Protein AF-A0A0F9G3F9-F1 (afdb_monomer_lite)

Structure (mmCIF, N/CA/C/O backbone):
data_AF-A0A0F9G3F9-F1
#
_entry.id   AF-A0A0F9G3F9-F1
#
loop_
_atom_site.group_PDB
_atom_site.id
_atom_site.type_symbol
_atom_site.label_atom_id
_atom_site.label_alt_id
_atom_site.label_comp_id
_atom_site.label_asym_id
_atom_site.label_entity_id
_atom_site.label_seq_id
_atom_site.pdbx_PDB_ins_code
_atom_site.Cartn_x
_atom_site.Cartn_y
_atom_site.Cartn_z
_atom_site.occupancy
_atom_site.B_iso_or_equiv
_atom_site.auth_seq_id
_atom_site.auth_comp_id
_atom_site.auth_asym_id
_atom_site.auth_atom_id
_atom_site.pdbx_PDB_model_num
ATOM 1 N N . GLN A 1 1 ? 39.927 -6.490 -9.156 1.00 39.75 1 GLN A N 1
ATOM 2 C CA . GLN A 1 1 ? 40.161 -5.072 -9.522 1.00 39.75 1 GLN A CA 1
ATOM 3 C C . GLN A 1 1 ? 38.955 -4.425 -10.210 1.00 39.75 1 GLN A C 1
ATOM 5 O O . GLN A 1 1 ? 38.707 -3.260 -9.943 1.00 39.75 1 GLN A O 1
ATOM 10 N N . LEU A 1 2 ? 38.142 -5.161 -10.983 1.00 41.09 2 LEU A N 1
ATOM 11 C CA . LEU A 1 2 ? 36.879 -4.652 -11.556 1.00 41.09 2 LEU A CA 1
ATOM 12 C C . LEU A 1 2 ? 35.766 -4.397 -10.514 1.00 41.09 2 LEU A C 1
ATOM 14 O O . LEU A 1 2 ? 34.945 -3.506 -10.694 1.00 41.09 2 LEU A O 1
ATOM 18 N N . THR A 1 3 ? 35.779 -5.101 -9.379 1.00 41.53 3 THR A N 1
ATOM 19 C CA . THR A 1 3 ? 34.799 -4.925 -8.288 1.00 41.53 3 THR A CA 1
ATOM 20 C C . THR A 1 3 ? 34.982 -3.609 -7.521 1.00 41.53 3 THR A C 1
ATOM 22 O O . THR A 1 3 ? 34.006 -2.975 -7.145 1.00 41.53 3 THR A O 1
ATOM 25 N N . LEU A 1 4 ? 36.228 -3.142 -7.374 1.00 37.56 4 LEU A N 1
ATOM 26 C CA . LEU A 1 4 ? 36.553 -1.874 -6.700 1.00 37.56 4 LEU A CA 1
ATOM 27 C C . LEU A 1 4 ? 36.279 -0.642 -7.583 1.00 37.56 4 LEU A C 1
ATOM 29 O O . LEU A 1 4 ? 36.145 0.467 -7.071 1.00 37.56 4 LEU A O 1
ATOM 33 N N . ALA A 1 5 ? 36.183 -0.824 -8.905 1.00 38.59 5 ALA A N 1
ATOM 34 C CA . ALA A 1 5 ? 35.779 0.232 -9.834 1.00 38.59 5 ALA A CA 1
ATOM 35 C C . ALA A 1 5 ? 34.251 0.445 -9.827 1.00 38.59 5 ALA A C 1
ATOM 37 O O . ALA A 1 5 ? 33.788 1.580 -9.915 1.00 38.59 5 ALA A O 1
ATOM 38 N N . SER A 1 6 ? 33.468 -0.625 -9.636 1.00 41.12 6 SER A N 1
ATOM 39 C CA . SER A 1 6 ? 32.004 -0.546 -9.520 1.00 41.12 6 SER A CA 1
ATOM 40 C C . SER A 1 6 ? 31.552 0.246 -8.289 1.00 41.12 6 SER A C 1
ATOM 42 O O . SER A 1 6 ? 30.587 0.998 -8.376 1.00 41.12 6 SER A O 1
ATOM 44 N N . GLU A 1 7 ? 32.246 0.125 -7.155 1.00 42.06 7 GLU A N 1
ATOM 45 C CA . GLU A 1 7 ? 31.901 0.877 -5.938 1.00 42.06 7 GLU A CA 1
ATOM 46 C C . GLU A 1 7 ? 32.281 2.361 -6.030 1.00 42.06 7 GLU A C 1
ATOM 48 O O . GLU A 1 7 ? 31.541 3.211 -5.541 1.00 42.06 7 GLU A O 1
ATOM 53 N N . ARG A 1 8 ? 33.378 2.706 -6.721 1.00 40.22 8 ARG A N 1
ATOM 54 C CA . ARG A 1 8 ? 33.813 4.109 -6.880 1.00 40.22 8 ARG A CA 1
ATOM 55 C C . ARG A 1 8 ? 32.948 4.932 -7.836 1.00 40.22 8 ARG A C 1
ATOM 57 O O . ARG A 1 8 ? 32.979 6.154 -7.764 1.00 40.22 8 ARG A O 1
ATOM 64 N N . THR A 1 9 ? 32.179 4.287 -8.711 1.00 45.88 9 THR A N 1
ATOM 65 C CA . THR A 1 9 ? 31.331 4.987 -9.695 1.00 45.88 9 THR A CA 1
ATOM 66 C C . THR A 1 9 ? 29.943 5.327 -9.132 1.00 45.88 9 THR A C 1
ATOM 68 O O . THR A 1 9 ? 29.254 6.189 -9.667 1.00 45.88 9 THR A O 1
ATOM 71 N N . ASN A 1 10 ? 29.539 4.703 -8.018 1.00 47.06 10 ASN A N 1
ATOM 72 C CA . ASN A 1 10 ? 28.209 4.884 -7.421 1.00 47.06 10 ASN A CA 1
ATOM 73 C C . ASN A 1 10 ? 28.053 6.159 -6.575 1.00 47.06 10 ASN A C 1
ATOM 75 O O . ASN A 1 10 ? 26.937 6.494 -6.191 1.00 47.06 10 ASN A O 1
ATOM 79 N N . GLN A 1 11 ? 29.137 6.884 -6.299 1.00 48.12 11 GLN A N 1
ATOM 80 C CA . GLN A 1 11 ? 29.103 8.156 -5.575 1.00 48.12 11 GLN A CA 1
ATOM 81 C C . GLN A 1 11 ? 30.094 9.138 -6.194 1.00 48.12 11 GLN A C 1
ATOM 83 O O . GLN A 1 11 ? 31.090 9.519 -5.586 1.00 48.12 11 GLN A O 1
ATOM 88 N N . ILE A 1 12 ? 29.817 9.582 -7.419 1.00 52.41 12 ILE A N 1
ATOM 89 C CA . ILE A 1 12 ? 30.376 10.851 -7.891 1.00 52.41 12 ILE A CA 1
ATOM 90 C C . ILE A 1 12 ? 29.431 11.961 -7.407 1.00 52.41 12 ILE A C 1
ATOM 92 O O . ILE A 1 12 ? 28.769 12.624 -8.200 1.00 52.41 12 ILE A O 1
ATOM 96 N N . ASP A 1 13 ? 29.340 12.138 -6.085 1.00 51.62 13 ASP A N 1
ATOM 97 C CA . ASP A 1 13 ? 28.887 13.402 -5.503 1.00 51.62 13 ASP A CA 1
ATOM 98 C C . ASP A 1 13 ? 30.055 14.377 -5.694 1.00 51.62 13 ASP A C 1
ATOM 100 O O . ASP A 1 13 ? 30.935 14.535 -4.844 1.00 51.62 13 ASP A O 1
ATOM 104 N N . ILE A 1 14 ? 30.115 15.005 -6.870 1.00 51.09 14 ILE A N 1
ATOM 105 C CA . ILE A 1 14 ? 30.905 16.228 -7.016 1.00 51.09 14 ILE A CA 1
ATOM 106 C C . ILE A 1 14 ? 30.290 17.185 -5.992 1.00 51.09 14 ILE A C 1
ATOM 108 O O . ILE A 1 14 ? 29.069 17.314 -5.961 1.00 51.09 14 ILE A O 1
ATOM 112 N N . GLY A 1 15 ? 31.089 17.817 -5.128 1.00 53.09 15 GLY A N 1
ATOM 113 C CA . GLY A 1 15 ? 30.641 18.661 -4.001 1.00 53.09 15 GLY A CA 1
ATOM 114 C C . GLY A 1 15 ? 29.725 19.859 -4.337 1.00 53.09 15 GLY A C 1
ATOM 115 O O . GLY A 1 15 ? 29.585 20.765 -3.525 1.00 53.09 15 GLY A O 1
ATOM 116 N N . SER A 1 16 ? 29.113 19.881 -5.521 1.00 58.03 16 SER A N 1
ATOM 117 C CA . SER A 1 16 ? 28.068 20.767 -6.025 1.00 58.03 16 SER A CA 1
ATOM 118 C C . SER A 1 16 ? 26.629 20.324 -5.692 1.00 58.03 16 SER A C 1
ATOM 120 O O . SER A 1 16 ? 25.693 21.034 -6.054 1.00 58.03 16 SER A O 1
ATOM 122 N N . GLY A 1 17 ? 26.419 19.181 -5.020 1.00 64.25 17 GLY A N 1
ATOM 123 C CA . GLY A 1 17 ? 25.078 18.679 -4.662 1.00 64.25 17 GLY A CA 1
ATOM 124 C C . GLY A 1 17 ? 24.277 18.099 -5.839 1.00 64.25 17 GLY A C 1
ATOM 125 O O . GLY A 1 17 ? 23.047 17.985 -5.752 1.00 64.25 17 GLY A O 1
ATOM 126 N N . LEU A 1 18 ? 24.969 17.770 -6.937 1.00 69.12 18 LEU A N 1
ATOM 127 C CA . LEU A 1 18 ? 24.410 17.089 -8.101 1.00 69.12 18 LEU A CA 1
ATOM 128 C C . LEU A 1 18 ? 24.592 15.569 -8.004 1.00 69.12 18 LEU A C 1
ATOM 130 O O . LEU A 1 18 ? 25.710 15.083 -7.860 1.00 69.12 18 LEU A O 1
ATOM 134 N N . ASN A 1 19 ? 23.496 14.836 -8.193 1.00 71.62 19 ASN A N 1
ATOM 135 C CA . ASN A 1 19 ? 23.483 13.388 -8.335 1.00 71.62 19 ASN A CA 1
ATOM 136 C C . ASN A 1 19 ? 23.668 13.011 -9.813 1.00 71.62 19 ASN A C 1
ATOM 138 O O . ASN A 1 19 ? 22.804 13.295 -10.642 1.00 71.62 19 ASN A O 1
ATOM 142 N N . LEU A 1 20 ? 24.795 12.374 -10.133 1.00 76.00 20 LEU A N 1
ATOM 143 C CA . LEU A 1 20 ? 25.119 11.875 -11.476 1.00 76.00 20 LEU A CA 1
ATOM 144 C C . LEU A 1 20 ? 25.142 10.340 -11.543 1.00 76.00 20 LEU A C 1
ATOM 146 O O . LEU A 1 20 ? 25.683 9.770 -12.491 1.00 76.00 20 LEU A O 1
ATOM 150 N N . SER A 1 21 ? 24.592 9.662 -10.531 1.00 74.19 21 SER A N 1
ATOM 151 C CA . SER A 1 21 ? 24.496 8.203 -10.551 1.00 74.19 21 SER A CA 1
ATOM 152 C C . SER A 1 21 ? 23.625 7.731 -11.727 1.00 74.19 21 SER A C 1
ATOM 154 O O . SER A 1 21 ? 22.634 8.381 -12.077 1.00 74.19 21 SER A O 1
ATOM 156 N N . PRO A 1 22 ? 23.995 6.616 -12.383 1.00 73.94 22 PRO A N 1
ATOM 157 C CA . PRO A 1 22 ? 23.203 6.073 -13.474 1.00 73.94 22 PRO A CA 1
ATOM 158 C C . PRO A 1 22 ? 21.827 5.635 -12.963 1.00 73.94 22 PRO A C 1
ATOM 160 O O . PRO A 1 22 ? 21.690 5.098 -11.862 1.00 73.94 22 PRO A O 1
ATOM 163 N N . THR A 1 23 ? 20.802 5.834 -13.789 1.00 77.62 23 THR A N 1
ATOM 164 C CA . THR A 1 23 ? 19.460 5.331 -13.487 1.00 77.62 23 THR A CA 1
ATOM 165 C C . THR A 1 23 ? 19.449 3.811 -13.462 1.00 77.62 23 THR A C 1
ATOM 167 O O . THR A 1 23 ? 20.118 3.148 -14.254 1.00 77.62 23 THR A O 1
ATOM 170 N N . THR A 1 24 ? 18.676 3.255 -12.534 1.00 82.19 24 THR A N 1
ATOM 171 C CA . THR A 1 24 ? 18.526 1.806 -12.375 1.00 82.19 24 THR A CA 1
ATOM 172 C C . THR A 1 24 ? 17.051 1.443 -12.390 1.00 82.19 24 THR A C 1
ATOM 174 O O . THR A 1 24 ? 16.199 2.270 -12.070 1.00 82.19 24 THR A O 1
ATOM 177 N N . ASP A 1 25 ? 16.735 0.182 -12.669 1.00 80.88 25 ASP A N 1
ATOM 178 C CA . ASP A 1 25 ? 15.358 -0.327 -12.609 1.00 80.88 25 ASP A CA 1
ATOM 179 C C . ASP A 1 25 ? 14.719 -0.157 -11.218 1.00 80.88 25 ASP A C 1
ATOM 181 O O . ASP A 1 25 ? 13.498 -0.077 -11.080 1.00 80.88 25 ASP A O 1
ATOM 185 N N . ASN A 1 26 ? 15.544 -0.065 -10.168 1.00 83.19 26 ASN A N 1
ATOM 186 C CA . ASN A 1 26 ? 15.093 0.158 -8.800 1.00 83.19 26 ASN A CA 1
ATOM 187 C C . ASN A 1 26 ? 14.874 1.649 -8.470 1.00 83.19 26 ASN A C 1
ATOM 189 O O . ASN A 1 26 ? 14.098 1.947 -7.564 1.00 83.19 26 ASN A O 1
ATOM 193 N N . SER A 1 27 ? 15.508 2.572 -9.198 1.00 82.44 27 SER A N 1
ATOM 194 C CA . SER A 1 27 ? 15.319 4.028 -9.087 1.00 82.44 27 SER A CA 1
ATOM 195 C C . SER A 1 27 ? 15.224 4.642 -10.498 1.00 82.44 27 SER A C 1
ATOM 197 O O . SER A 1 27 ? 16.214 5.155 -11.033 1.00 82.44 27 SER A O 1
ATOM 199 N N . PRO A 1 28 ? 14.043 4.559 -11.148 1.00 80.06 28 PRO A N 1
ATOM 200 C CA . PRO A 1 28 ? 13.863 4.892 -12.565 1.00 80.06 28 PRO A CA 1
ATOM 201 C C . PRO A 1 28 ? 13.664 6.403 -12.808 1.00 80.06 28 PRO A C 1
ATOM 203 O O . PRO A 1 28 ? 12.834 6.815 -13.620 1.00 80.06 28 PRO A O 1
ATOM 206 N N . TYR A 1 29 ? 14.394 7.255 -12.084 1.00 82.75 29 TYR A N 1
ATOM 207 C CA . TYR A 1 29 ? 14.205 8.709 -12.079 1.00 82.75 29 TYR A CA 1
ATOM 208 C C . TYR A 1 29 ? 15.337 9.431 -12.816 1.00 82.75 29 TYR A C 1
ATOM 210 O O . TYR A 1 29 ? 16.247 9.981 -12.205 1.00 82.75 29 TYR A O 1
ATOM 218 N N . PHE A 1 30 ? 15.265 9.476 -14.151 1.00 76.88 30 PHE A N 1
ATOM 219 C CA . PHE A 1 30 ? 16.295 10.103 -15.003 1.00 76.88 30 PHE A CA 1
ATOM 220 C C . PHE A 1 30 ? 16.429 11.622 -14.845 1.00 76.88 30 PHE A C 1
ATOM 222 O O . PHE A 1 30 ? 17.372 12.211 -15.361 1.00 76.88 30 PHE A O 1
ATOM 229 N N . PHE A 1 31 ? 15.473 12.252 -14.169 1.00 76.38 31 PHE A N 1
ATOM 230 C CA . PHE A 1 31 ? 15.436 13.689 -13.918 1.00 76.38 31 PHE A CA 1
ATOM 231 C C . PHE A 1 31 ? 15.884 14.069 -12.495 1.00 76.38 31 PHE A C 1
ATOM 233 O O . PHE A 1 31 ? 15.930 15.259 -12.182 1.00 76.38 31 PHE A O 1
ATOM 240 N N . ASP A 1 32 ? 16.207 13.101 -11.623 1.00 76.38 32 ASP A N 1
ATOM 241 C CA . ASP A 1 32 ? 16.640 13.372 -10.242 1.00 76.38 32 ASP A CA 1
ATOM 242 C C . ASP A 1 32 ? 18.143 13.672 -10.156 1.00 76.38 32 ASP A C 1
ATOM 244 O O . ASP A 1 32 ? 18.946 12.879 -9.669 1.00 76.38 32 ASP A O 1
ATOM 248 N N . PHE A 1 33 ? 18.526 14.858 -10.623 1.00 74.69 33 PHE A N 1
ATOM 249 C CA . PHE A 1 33 ? 19.914 15.325 -10.578 1.00 74.69 33 PHE A CA 1
ATOM 250 C C . PHE A 1 33 ? 20.314 15.938 -9.232 1.00 74.69 33 PHE A C 1
ATOM 252 O O . PHE A 1 33 ? 21.408 16.482 -9.122 1.00 74.69 33 PHE A O 1
ATOM 259 N N . LYS A 1 34 ? 19.454 15.916 -8.205 1.00 73.81 34 LYS A N 1
ATOM 260 C CA . LYS A 1 34 ? 19.752 16.508 -6.891 1.00 73.81 34 LYS A CA 1
ATOM 261 C C . LYS A 1 34 ? 20.064 15.412 -5.877 1.00 73.81 34 LYS A C 1
ATOM 263 O O . LYS A 1 34 ? 19.257 14.514 -5.648 1.00 73.81 34 LYS A O 1
ATOM 268 N N . SER A 1 35 ? 21.195 15.521 -5.182 1.00 67.56 35 SER A N 1
ATOM 269 C CA . SER A 1 35 ? 21.577 14.526 -4.164 1.00 67.56 35 SER A CA 1
ATOM 270 C C . SER A 1 35 ? 20.574 14.502 -2.989 1.00 67.56 35 SER A C 1
ATOM 272 O O . SER A 1 35 ? 20.244 13.442 -2.452 1.00 67.56 35 SER A O 1
ATOM 274 N N . GLY A 1 36 ? 19.979 15.652 -2.643 1.00 76.50 36 GLY A N 1
ATOM 275 C CA . GLY A 1 36 ? 18.976 15.796 -1.574 1.00 76.50 36 GLY A CA 1
ATOM 276 C C . GLY A 1 36 ? 17.539 15.418 -1.962 1.00 76.50 36 GLY A C 1
ATOM 277 O O . GLY A 1 36 ? 17.201 15.299 -3.137 1.00 76.50 36 GLY A O 1
ATOM 278 N N . ILE A 1 37 ? 16.667 15.213 -0.967 1.00 82.44 37 ILE A N 1
ATOM 279 C CA . ILE A 1 37 ? 15.222 15.022 -1.202 1.00 82.44 37 ILE A CA 1
ATOM 280 C C . ILE A 1 37 ? 14.629 16.341 -1.703 1.00 82.44 37 ILE A C 1
ATOM 282 O O . ILE A 1 37 ? 14.936 17.404 -1.164 1.00 82.44 37 ILE A O 1
ATOM 286 N N . GLU A 1 38 ? 13.759 16.275 -2.707 1.00 85.38 38 GLU A N 1
ATOM 287 C CA . GLU A 1 38 ? 13.065 17.456 -3.207 1.00 85.38 38 GLU A CA 1
ATOM 288 C C . GLU A 1 38 ? 12.228 18.113 -2.095 1.00 85.38 38 GLU A C 1
ATOM 290 O O . GLU A 1 38 ? 11.342 17.488 -1.503 1.00 85.38 38 GLU A O 1
ATOM 295 N N . SER A 1 39 ? 12.483 19.398 -1.824 1.00 88.44 39 SER A N 1
ATOM 296 C CA . SER A 1 39 ? 11.811 20.146 -0.754 1.00 88.44 39 SER A CA 1
ATOM 297 C C . SER A 1 39 ? 10.287 20.123 -0.882 1.00 88.44 39 SER A C 1
ATOM 299 O O . SER A 1 39 ? 9.598 20.077 0.131 1.00 88.44 39 SER A O 1
ATOM 301 N N . ASN A 1 40 ? 9.751 20.085 -2.106 1.00 92.00 40 ASN A N 1
ATOM 302 C CA . ASN A 1 40 ? 8.311 20.003 -2.359 1.00 92.00 40 ASN A CA 1
ATOM 303 C C . ASN A 1 40 ? 7.691 18.720 -1.786 1.00 92.00 40 ASN A C 1
ATOM 305 O O . ASN A 1 40 ? 6.621 18.771 -1.179 1.00 92.00 40 ASN A O 1
ATOM 309 N N . LEU A 1 41 ? 8.380 17.581 -1.912 1.00 91.81 41 LEU A N 1
ATOM 310 C CA . LEU A 1 41 ? 7.926 16.303 -1.358 1.00 91.81 41 LEU A CA 1
ATOM 311 C C . LEU A 1 41 ? 7.955 16.323 0.174 1.00 91.81 41 LEU A C 1
ATOM 313 O O . LEU A 1 41 ? 7.029 15.828 0.818 1.00 91.81 41 LEU A O 1
ATOM 317 N N . LEU A 1 42 ? 8.981 16.945 0.767 1.00 92.44 42 LEU A N 1
ATOM 318 C CA . LEU A 1 42 ? 9.072 17.123 2.219 1.00 92.44 42 LEU A CA 1
ATOM 319 C C . LEU A 1 42 ? 7.979 18.054 2.751 1.00 92.44 42 LEU A C 1
ATOM 321 O O . LEU A 1 42 ? 7.353 17.738 3.761 1.00 92.44 42 LEU A O 1
ATOM 325 N N . ILE A 1 43 ? 7.717 19.170 2.066 1.00 94.62 43 ILE A N 1
ATOM 326 C CA . ILE A 1 43 ? 6.643 20.109 2.410 1.00 94.62 43 ILE A CA 1
ATOM 327 C C . ILE A 1 43 ? 5.288 19.407 2.327 1.00 94.62 43 ILE A C 1
ATOM 329 O O . ILE A 1 43 ? 4.472 19.550 3.235 1.00 94.62 43 ILE A O 1
ATOM 333 N N . LEU A 1 44 ? 5.057 18.607 1.284 1.00 94.44 44 LEU A N 1
ATOM 334 C CA . LEU A 1 44 ? 3.821 17.850 1.130 1.00 94.44 44 LEU A CA 1
ATOM 335 C C . LEU A 1 44 ? 3.647 16.822 2.256 1.00 94.44 44 LEU A C 1
ATOM 337 O O . LEU A 1 44 ? 2.585 16.762 2.875 1.00 94.44 44 LEU A O 1
ATOM 341 N N . LEU A 1 45 ? 4.695 16.060 2.579 1.00 94.50 45 LEU A N 1
ATOM 342 C CA . LEU A 1 45 ? 4.665 15.084 3.669 1.00 94.50 45 LEU A CA 1
ATOM 343 C C . LEU A 1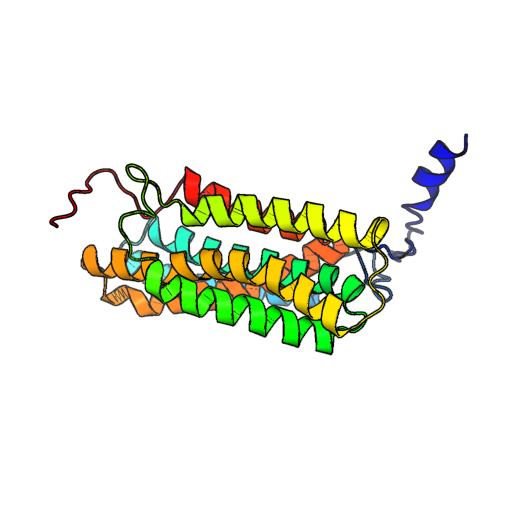 45 ? 4.434 15.759 5.032 1.00 94.50 45 LEU A C 1
ATOM 345 O O . LEU A 1 45 ? 3.609 15.295 5.823 1.00 94.50 45 LEU A O 1
ATOM 349 N N . ALA A 1 46 ? 5.113 16.880 5.289 1.00 95.31 46 ALA A N 1
ATOM 350 C CA . ALA A 1 46 ? 4.927 17.684 6.493 1.00 95.31 46 ALA A CA 1
ATOM 351 C C . ALA A 1 46 ? 3.507 18.262 6.570 1.00 95.31 46 ALA A C 1
ATOM 353 O O . ALA A 1 46 ? 2.876 18.196 7.623 1.00 95.31 46 ALA A O 1
ATOM 354 N N . GLY A 1 47 ? 2.967 18.760 5.455 1.00 95.88 47 GLY A N 1
ATOM 355 C CA . GLY A 1 47 ? 1.597 19.255 5.353 1.00 95.88 47 GLY A CA 1
ATOM 356 C C . GLY A 1 47 ? 0.570 18.174 5.686 1.00 95.88 47 GLY A C 1
ATOM 357 O O . GLY A 1 47 ? -0.300 18.389 6.529 1.00 95.88 47 GLY A O 1
ATOM 358 N N . VAL A 1 48 ? 0.715 16.975 5.113 1.00 95.00 48 VAL A N 1
ATOM 359 C CA . VAL A 1 48 ? -0.141 15.820 5.428 1.00 95.00 48 VAL A CA 1
ATOM 360 C C . VAL A 1 48 ? -0.042 15.450 6.911 1.00 95.00 48 VAL A C 1
ATOM 362 O O . VAL A 1 48 ? -1.071 15.221 7.555 1.00 95.00 48 VAL A O 1
ATOM 365 N N . ALA A 1 49 ? 1.164 15.423 7.483 1.00 94.25 49 ALA A N 1
ATOM 366 C CA . ALA A 1 49 ? 1.373 15.115 8.896 1.00 94.25 49 ALA A CA 1
ATOM 367 C C . ALA A 1 49 ? 0.738 16.168 9.823 1.00 94.25 49 ALA A C 1
ATOM 369 O O . ALA A 1 49 ? 0.061 15.809 10.790 1.00 94.25 49 ALA A O 1
ATOM 370 N N . LEU A 1 50 ? 0.900 17.457 9.511 1.00 95.94 50 LEU A N 1
ATOM 371 C CA . LEU A 1 50 ? 0.324 18.570 10.268 1.00 95.94 50 LEU A CA 1
ATOM 372 C C . LEU A 1 50 ? -1.203 18.565 10.207 1.00 95.94 50 LEU A C 1
ATOM 374 O O . LEU A 1 50 ? -1.847 18.594 11.256 1.00 95.94 50 LEU A O 1
ATOM 378 N N . ILE A 1 51 ? -1.787 18.451 9.010 1.00 93.38 51 ILE A N 1
ATOM 379 C CA . ILE A 1 51 ? -3.243 18.340 8.827 1.00 93.38 51 ILE A CA 1
ATOM 380 C C . ILE A 1 51 ? -3.765 17.140 9.619 1.00 93.38 51 ILE A C 1
ATOM 382 O O . ILE A 1 51 ? -4.724 17.257 10.382 1.00 93.38 51 ILE A O 1
ATOM 386 N N . SER A 1 52 ? -3.084 15.998 9.530 1.00 92.81 52 SER A N 1
ATOM 387 C CA . SER A 1 52 ? -3.481 14.808 10.280 1.00 92.81 52 SER A CA 1
ATOM 388 C C . SER A 1 52 ? -3.456 15.040 11.792 1.00 92.81 52 SER A C 1
ATOM 390 O O . SER A 1 52 ? -4.373 14.636 12.510 1.00 92.81 52 SER A O 1
ATOM 392 N N . LEU A 1 53 ? -2.422 15.713 12.298 1.00 92.69 53 LEU A N 1
ATOM 393 C CA . LEU A 1 53 ? -2.293 16.007 13.718 1.00 92.69 53 LEU A CA 1
ATOM 394 C C . LEU A 1 53 ? -3.386 16.970 14.194 1.00 92.69 53 LEU A C 1
ATOM 396 O O . LEU A 1 53 ? -3.985 16.728 15.240 1.00 92.69 53 LEU A O 1
ATOM 400 N N . ILE A 1 54 ? -3.669 18.026 13.431 1.00 93.88 54 ILE A N 1
ATOM 401 C CA . ILE A 1 54 ? -4.656 19.053 13.783 1.00 93.88 54 ILE A CA 1
ATOM 402 C C . ILE A 1 54 ? -6.072 18.466 13.796 1.00 93.88 54 ILE A C 1
ATOM 404 O O . ILE A 1 54 ? -6.803 18.658 14.767 1.00 93.88 54 ILE A O 1
ATOM 408 N N . PHE A 1 55 ? -6.449 17.698 12.771 1.00 91.75 55 PHE A N 1
ATOM 409 C CA . PHE A 1 55 ? -7.808 17.167 12.645 1.00 91.75 55 PHE A CA 1
ATOM 410 C C . PHE A 1 55 ? -8.054 15.927 13.518 1.00 91.75 55 PHE A C 1
ATOM 412 O O . PHE A 1 55 ? -9.076 15.837 14.205 1.00 91.75 55 PHE A O 1
ATOM 419 N N . PHE A 1 56 ? -7.131 14.958 13.540 1.00 92.50 56 PHE A N 1
ATOM 420 C CA . PHE A 1 56 ? -7.404 13.658 14.163 1.00 92.50 56 PHE A CA 1
ATOM 421 C C . PHE A 1 56 ? -7.030 13.585 15.650 1.00 92.50 56 PHE A C 1
ATOM 423 O O . PHE A 1 56 ? -7.712 12.898 16.414 1.00 92.50 56 PHE A O 1
ATOM 430 N N . ARG A 1 57 ? -6.007 14.317 16.118 1.00 90.50 57 ARG A N 1
ATOM 431 C CA . ARG A 1 57 ? -5.595 14.311 17.539 1.00 90.50 57 ARG A CA 1
ATOM 432 C C . ARG A 1 57 ? -6.714 14.721 18.514 1.00 90.50 57 ARG A C 1
ATOM 434 O O . ARG A 1 57 ? -6.900 13.991 19.497 1.00 90.50 57 ARG A O 1
ATOM 441 N N . PRO A 1 58 ? -7.479 15.816 18.308 1.00 90.19 58 PRO A N 1
ATOM 442 C CA . PRO A 1 58 ? -8.582 16.159 19.211 1.00 90.19 58 PRO A CA 1
ATOM 443 C C . PRO A 1 58 ? -9.690 15.098 19.175 1.00 90.19 58 PRO A C 1
ATOM 445 O O . PRO A 1 58 ? -10.216 14.706 20.221 1.00 90.19 58 PRO A O 1
ATOM 448 N N . ALA A 1 59 ? -9.982 14.551 17.993 1.00 89.00 59 ALA A N 1
ATOM 449 C CA . ALA A 1 59 ? -10.982 13.506 17.821 1.00 89.00 59 ALA A CA 1
ATOM 450 C C . ALA A 1 59 ? -10.588 12.190 18.522 1.00 89.00 59 ALA A C 1
ATOM 452 O O . ALA A 1 59 ? -11.445 11.531 19.121 1.00 89.00 59 ALA A O 1
ATOM 453 N N . PHE A 1 60 ? -9.300 11.824 18.526 1.00 90.31 60 PHE A N 1
ATOM 454 C CA . PHE A 1 60 ? -8.794 10.649 19.247 1.00 90.31 60 PHE A CA 1
ATOM 455 C C . PHE A 1 60 ? -8.917 10.809 20.761 1.00 90.31 60 PHE A C 1
ATOM 457 O O . PHE A 1 60 ? -9.346 9.871 21.438 1.00 90.31 60 PHE A O 1
ATOM 464 N N . ARG A 1 61 ? -8.596 12.002 21.286 1.00 87.75 61 ARG A N 1
ATOM 465 C CA . ARG A 1 61 ? -8.737 12.327 22.715 1.00 87.75 61 ARG A CA 1
ATOM 466 C C . ARG A 1 61 ? -10.197 12.252 23.155 1.00 87.75 61 ARG A C 1
ATOM 468 O O . ARG A 1 61 ? -10.503 11.533 24.105 1.00 87.75 61 ARG A O 1
ATOM 475 N N . ARG A 1 62 ? -11.103 12.905 22.416 1.00 88.44 62 ARG A N 1
ATOM 476 C CA . ARG A 1 62 ? -12.547 12.920 22.711 1.00 88.44 62 ARG A CA 1
ATOM 477 C C . ARG A 1 62 ? -13.155 11.516 22.733 1.00 88.44 62 ARG A C 1
ATOM 479 O O . ARG A 1 62 ? -13.941 11.201 23.617 1.00 88.44 62 ARG A O 1
ATOM 486 N N . ASN A 1 63 ? -12.758 10.654 21.796 1.00 85.06 63 ASN A N 1
ATOM 487 C CA . ASN A 1 63 ? -13.311 9.302 21.656 1.00 85.06 63 ASN A CA 1
ATOM 488 C C . ASN A 1 63 ? -12.497 8.208 22.379 1.00 85.06 63 ASN A C 1
ATOM 490 O O . ASN A 1 63 ? -12.745 7.012 22.175 1.00 85.06 63 ASN A O 1
ATOM 494 N N . LYS A 1 64 ? -11.507 8.592 23.205 1.00 85.38 64 LYS A N 1
ATOM 495 C CA . LYS A 1 64 ? -10.608 7.681 23.942 1.00 85.38 64 LYS A CA 1
ATOM 496 C C . LYS A 1 64 ? -10.044 6.572 23.034 1.00 85.38 64 LYS A C 1
ATOM 498 O O . LYS A 1 64 ? -10.055 5.383 23.373 1.00 85.38 64 LYS A O 1
ATOM 503 N N . LEU A 1 65 ? -9.610 6.949 21.829 1.00 83.62 65 LEU A N 1
ATOM 504 C CA . LEU A 1 65 ? -9.015 6.039 20.852 1.00 83.62 65 LEU A CA 1
ATOM 505 C C . LEU A 1 65 ? -7.517 5.927 21.127 1.00 83.62 65 LEU A C 1
ATOM 507 O O . LEU A 1 65 ? -6.783 6.890 20.943 1.00 83.62 65 LEU A O 1
ATOM 511 N N . LYS A 1 66 ? -7.071 4.752 21.581 1.00 81.62 66 LYS A N 1
ATOM 512 C CA . LYS A 1 66 ? -5.647 4.494 21.845 1.00 81.62 66 LYS A CA 1
ATOM 513 C C . LYS A 1 66 ? -4.979 3.753 20.690 1.00 81.62 66 LYS A C 1
ATOM 515 O O . LYS A 1 66 ? -4.032 4.250 20.104 1.00 81.62 66 LYS A O 1
ATOM 520 N N . ARG A 1 67 ? -5.481 2.560 20.365 1.00 84.62 67 ARG A N 1
ATOM 521 C CA . ARG A 1 67 ? -4.797 1.608 19.476 1.00 84.62 67 ARG A CA 1
ATOM 522 C C . ARG A 1 67 ? -5.411 1.523 18.079 1.00 84.62 67 ARG A C 1
ATOM 524 O O . ARG A 1 67 ? -4.680 1.481 17.100 1.00 84.62 67 ARG A O 1
ATOM 531 N N . SER A 1 68 ? -6.740 1.589 17.975 1.00 87.81 68 SER A N 1
ATOM 532 C CA . SER A 1 68 ? -7.462 1.478 16.700 1.00 87.81 68 SER A CA 1
ATOM 533 C C . SER A 1 68 ? -6.944 2.372 15.559 1.00 87.81 68 SER A C 1
ATOM 535 O O . SER A 1 68 ? -6.859 1.853 14.450 1.00 87.81 68 SER A O 1
ATOM 537 N N . PRO A 1 69 ? -6.565 3.653 15.772 1.00 91.81 69 PRO A N 1
ATOM 538 C CA . PRO A 1 69 ? -6.083 4.512 14.685 1.00 91.81 69 PRO A CA 1
ATOM 539 C C . PRO A 1 69 ? -4.839 3.975 13.969 1.00 91.81 69 PRO A C 1
ATOM 541 O O . PRO A 1 69 ? -4.762 4.067 12.749 1.00 91.81 69 PRO A O 1
ATOM 544 N N . PHE A 1 70 ? -3.907 3.346 14.696 1.00 92.88 70 PHE A N 1
ATOM 545 C CA . PHE A 1 70 ? -2.680 2.786 14.114 1.00 92.88 70 PHE A CA 1
ATOM 546 C C . PHE A 1 70 ? -2.956 1.706 13.071 1.00 92.88 70 PHE A C 1
ATOM 548 O O . PHE A 1 70 ? -2.192 1.563 12.123 1.00 92.88 70 PHE A O 1
ATOM 555 N N . PHE A 1 71 ? -4.069 0.982 13.213 1.00 94.25 71 PHE A N 1
ATOM 556 C CA . PHE A 1 71 ? -4.490 0.015 12.209 1.00 94.25 71 PHE A CA 1
ATOM 557 C C . PHE A 1 71 ? -4.811 0.711 10.881 1.00 94.25 71 PHE A C 1
ATOM 559 O O . PHE A 1 71 ? -4.242 0.357 9.859 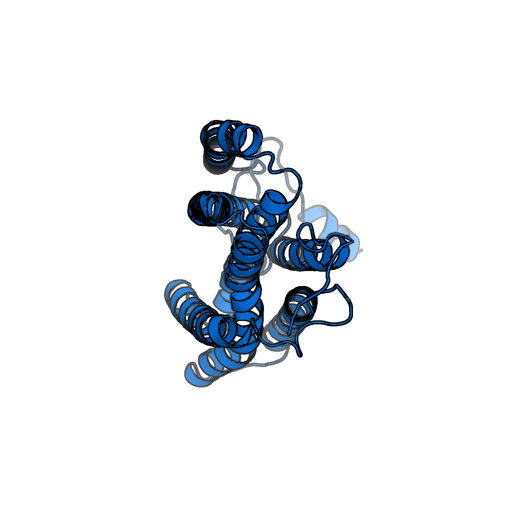1.00 94.25 71 PHE A O 1
ATOM 566 N N . PHE A 1 72 ? -5.652 1.748 10.897 1.00 95.75 72 PHE A N 1
ATOM 567 C CA . PHE A 1 72 ? -6.068 2.467 9.684 1.00 95.75 72 PHE A CA 1
ATOM 568 C C . PHE A 1 72 ? -4.951 3.312 9.065 1.00 95.75 72 PHE A C 1
ATOM 570 O O . PHE A 1 72 ? -4.896 3.426 7.840 1.00 95.75 72 PHE A O 1
ATOM 577 N N . ILE A 1 73 ? -4.049 3.846 9.901 1.00 96.62 73 ILE A N 1
ATOM 578 C CA . ILE A 1 73 ? -2.813 4.503 9.457 1.00 96.62 73 ILE A CA 1
ATOM 579 C C . ILE A 1 73 ? -1.937 3.507 8.699 1.00 96.62 73 ILE A C 1
ATOM 581 O O . ILE A 1 73 ? -1.567 3.765 7.557 1.00 96.62 73 ILE A O 1
ATOM 585 N N . GLY A 1 74 ? -1.657 2.349 9.307 1.00 97.06 74 GLY A N 1
ATOM 586 C CA . GLY A 1 74 ? -0.848 1.307 8.682 1.00 97.06 74 GLY A CA 1
ATOM 587 C C . GLY A 1 74 ? -1.473 0.768 7.396 1.00 97.06 74 GLY A C 1
ATOM 588 O O . GLY A 1 74 ? -0.754 0.554 6.430 1.00 97.06 74 GLY A O 1
ATOM 589 N N . LEU A 1 75 ? -2.802 0.614 7.342 1.00 97.12 75 LEU A N 1
ATOM 590 C CA . LEU A 1 75 ? -3.486 0.215 6.110 1.00 97.12 75 LEU A CA 1
ATOM 591 C C . LEU A 1 75 ? -3.278 1.227 4.977 1.00 97.12 75 LEU A C 1
ATOM 593 O O . LEU A 1 75 ? -2.968 0.815 3.868 1.00 97.12 75 LEU A O 1
ATOM 597 N N . GLY A 1 76 ? -3.428 2.529 5.247 1.00 97.75 76 GLY A N 1
ATOM 598 C CA . GLY A 1 76 ? -3.283 3.566 4.218 1.00 97.75 76 GLY A CA 1
ATOM 599 C C . GLY A 1 76 ? -1.843 3.678 3.720 1.00 97.75 76 GLY A C 1
ATOM 600 O O . GLY A 1 76 ? -1.593 3.634 2.519 1.00 97.75 76 GLY A O 1
ATOM 601 N N . LEU A 1 77 ? -0.885 3.729 4.653 1.00 98.19 77 LEU A N 1
ATOM 602 C CA . LEU A 1 77 ? 0.542 3.769 4.321 1.00 98.19 77 LEU A CA 1
ATOM 603 C C . LEU A 1 77 ? 0.983 2.509 3.570 1.00 98.19 77 LEU A C 1
ATOM 605 O O . LEU A 1 77 ? 1.604 2.606 2.517 1.00 98.19 77 LEU A O 1
ATOM 609 N N . GLY A 1 78 ? 0.652 1.331 4.104 1.00 98.19 78 GLY A N 1
ATOM 610 C CA . GLY A 1 78 ? 1.057 0.051 3.535 1.00 98.19 78 GLY A CA 1
ATOM 611 C C . GLY A 1 78 ? 0.451 -0.192 2.156 1.00 98.19 78 GLY A C 1
ATOM 612 O O . GLY A 1 78 ? 1.154 -0.676 1.275 1.00 98.19 78 GLY A O 1
ATOM 613 N N . PHE A 1 79 ? -0.824 0.165 1.951 1.00 98.38 79 PHE A N 1
ATOM 614 C CA . PHE A 1 79 ? -1.475 0.041 0.646 1.00 98.38 79 PHE A CA 1
ATOM 615 C C . PHE A 1 79 ? -0.743 0.861 -0.418 1.00 98.38 79 PHE A C 1
ATOM 617 O O . PHE A 1 79 ? -0.325 0.299 -1.425 1.00 98.38 79 PHE A O 1
ATOM 624 N N . MET A 1 80 ? -0.513 2.151 -0.160 1.00 98.19 80 MET A N 1
ATOM 625 C CA . MET A 1 80 ? 0.110 3.039 -1.145 1.00 98.19 80 MET A CA 1
ATOM 626 C C . MET A 1 80 ? 1.592 2.734 -1.370 1.00 98.19 80 MET A C 1
ATOM 628 O O . MET A 1 80 ? 2.067 2.843 -2.496 1.00 98.19 80 MET A O 1
ATOM 632 N N . LEU A 1 81 ? 2.325 2.306 -0.335 1.00 98.50 81 LEU A N 1
ATOM 633 C CA . LEU A 1 81 ? 3.705 1.835 -0.492 1.00 98.50 81 LEU A CA 1
ATOM 634 C C . LEU A 1 81 ? 3.788 0.639 -1.443 1.00 98.50 81 LEU A C 1
ATOM 636 O O . LEU A 1 81 ? 4.649 0.620 -2.320 1.00 98.50 81 LEU A O 1
ATOM 640 N N . ILE A 1 82 ? 2.886 -0.333 -1.298 1.00 98.38 82 ILE A N 1
ATOM 641 C CA . ILE A 1 82 ? 2.827 -1.497 -2.186 1.00 98.38 82 ILE A CA 1
ATOM 642 C C . ILE A 1 82 ? 2.385 -1.075 -3.590 1.00 98.38 82 ILE A C 1
ATOM 644 O O . ILE A 1 82 ? 3.083 -1.362 -4.557 1.00 98.38 82 ILE A O 1
ATOM 648 N N . GLU A 1 83 ? 1.269 -0.356 -3.709 1.00 97.50 83 GLU A N 1
ATOM 649 C CA . GLU A 1 83 ? 0.682 0.027 -4.996 1.00 97.50 83 GLU A CA 1
ATOM 650 C C . GLU A 1 83 ? 1.646 0.847 -5.862 1.00 97.50 83 GLU A C 1
ATOM 652 O O . GLU A 1 83 ? 1.891 0.487 -7.013 1.00 97.50 83 GLU A O 1
ATOM 657 N N . ILE A 1 84 ? 2.239 1.913 -5.312 1.00 97.00 84 ILE A N 1
ATOM 658 C CA . ILE A 1 84 ? 3.152 2.786 -6.064 1.00 97.00 84 ILE A CA 1
ATOM 659 C C . ILE A 1 84 ? 4.425 2.034 -6.465 1.00 97.00 84 ILE A C 1
ATOM 661 O O . ILE A 1 84 ? 4.916 2.202 -7.582 1.00 97.00 84 ILE A O 1
ATOM 665 N N . SER A 1 85 ? 4.939 1.163 -5.595 1.00 96.50 85 SER A N 1
ATOM 666 C CA . SER A 1 85 ? 6.144 0.390 -5.909 1.00 96.50 85 SER A CA 1
ATOM 667 C C . SER A 1 85 ? 5.890 -0.661 -6.992 1.00 96.50 85 SER A C 1
ATOM 669 O O . SER A 1 85 ? 6.711 -0.850 -7.891 1.00 96.50 85 SER A O 1
ATOM 671 N N . LEU A 1 86 ? 4.735 -1.331 -6.947 1.00 95.94 86 LEU A N 1
ATOM 672 C CA . LEU A 1 86 ? 4.324 -2.250 -8.006 1.00 95.94 86 LEU A CA 1
ATOM 673 C C . LEU A 1 86 ? 4.090 -1.487 -9.310 1.00 95.94 86 LEU A C 1
ATOM 675 O O . LEU A 1 86 ? 4.545 -1.945 -10.352 1.00 95.94 86 LEU A O 1
ATOM 679 N N . LEU A 1 87 ? 3.495 -0.291 -9.269 1.00 95.88 87 LEU A N 1
ATOM 680 C CA . LEU A 1 87 ? 3.350 0.563 -10.450 1.00 95.88 87 LEU A CA 1
ATOM 681 C C . LEU A 1 87 ? 4.675 0.789 -11.168 1.00 95.88 87 LEU A C 1
ATOM 683 O O . LEU A 1 87 ? 4.749 0.620 -12.387 1.00 95.88 87 LEU A O 1
ATOM 687 N N . GLN A 1 88 ? 5.730 1.097 -10.422 1.00 93.38 88 GLN A N 1
ATOM 688 C CA . GLN A 1 88 ? 7.061 1.302 -10.982 1.00 93.38 88 GLN A CA 1
ATOM 689 C C . GLN A 1 88 ? 7.626 0.027 -11.614 1.00 93.38 88 GLN A C 1
ATOM 691 O O . GLN A 1 88 ? 8.018 0.049 -12.779 1.00 93.38 88 GLN A O 1
ATOM 696 N N . LYS A 1 89 ? 7.583 -1.108 -10.906 1.00 93.00 89 LYS A N 1
ATOM 697 C CA . LYS A 1 89 ? 8.107 -2.383 -11.432 1.00 93.00 89 LYS A CA 1
ATOM 698 C C . LYS A 1 89 ? 7.330 -2.888 -12.645 1.00 93.00 89 LYS A C 1
ATOM 700 O O . LYS A 1 89 ? 7.915 -3.284 -13.649 1.00 93.00 89 LYS A O 1
ATOM 705 N N . PHE A 1 90 ? 6.004 -2.826 -12.599 1.00 94.62 90 PHE A N 1
ATOM 706 C CA . PHE A 1 90 ? 5.156 -3.250 -13.711 1.00 94.62 90 PHE A CA 1
ATOM 707 C C . PHE A 1 90 ? 5.200 -2.274 -14.894 1.00 94.62 90 PHE A C 1
ATOM 709 O O . PHE A 1 90 ? 4.893 -2.683 -16.013 1.00 94.62 90 PHE A O 1
ATOM 716 N N . THR A 1 91 ? 5.664 -1.033 -14.697 1.00 94.75 91 THR A N 1
ATOM 717 C CA . THR A 1 91 ? 5.981 -0.127 -15.812 1.00 94.75 91 THR A CA 1
ATOM 718 C C . THR A 1 91 ? 7.113 -0.658 -16.681 1.00 94.75 91 THR A C 1
ATOM 720 O O . THR A 1 91 ? 7.032 -0.517 -17.900 1.00 94.75 91 THR A O 1
ATOM 723 N N . LEU A 1 92 ? 8.093 -1.357 -16.103 1.00 92.31 92 LEU A N 1
ATOM 724 C CA . LEU A 1 92 ? 9.148 -2.032 -16.866 1.00 92.31 92 LEU A CA 1
ATOM 725 C C . LEU A 1 92 ? 8.580 -3.188 -17.703 1.00 92.31 92 LEU A C 1
ATOM 727 O O . LEU A 1 92 ? 8.928 -3.348 -18.872 1.00 92.31 92 LEU A O 1
ATOM 731 N N . LEU A 1 93 ? 7.631 -3.949 -17.144 1.00 93.50 93 LEU A N 1
ATOM 732 C CA . LEU A 1 93 ? 6.987 -5.057 -17.852 1.00 93.50 93 LEU A CA 1
ATOM 733 C C . LEU A 1 93 ? 6.066 -4.565 -18.980 1.00 93.50 93 LEU A C 1
ATOM 735 O O . LEU A 1 93 ? 6.131 -5.055 -20.108 1.00 93.50 93 LEU A O 1
ATOM 739 N N . LEU A 1 94 ? 5.192 -3.597 -18.697 1.00 94.38 94 LEU A N 1
ATOM 740 C CA . LEU A 1 94 ? 4.164 -3.102 -19.624 1.00 94.38 9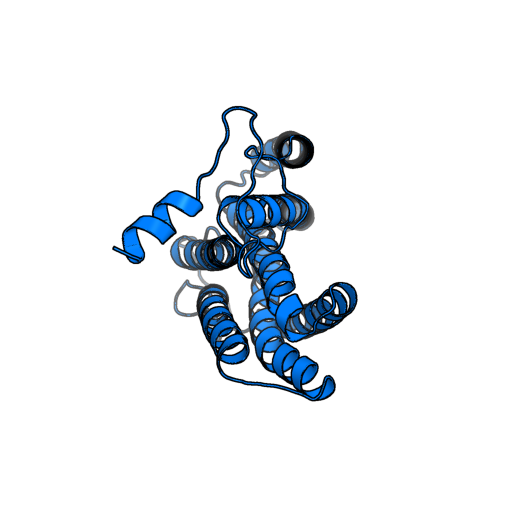4 LEU A CA 1
ATOM 741 C C . LEU A 1 94 ? 4.682 -2.000 -20.564 1.00 94.38 94 LEU A C 1
ATOM 743 O O . LEU A 1 94 ? 4.025 -1.668 -21.553 1.00 94.38 94 LEU A O 1
ATOM 747 N N . GLY A 1 95 ? 5.855 -1.436 -20.278 1.00 91.56 95 GLY A N 1
ATOM 748 C CA . GLY A 1 95 ? 6.593 -0.501 -21.127 1.00 91.56 95 GLY A CA 1
ATOM 749 C C . GLY A 1 95 ? 5.966 0.886 -21.283 1.00 91.56 95 GLY A C 1
ATOM 750 O O . GLY A 1 95 ? 6.386 1.634 -22.156 1.00 91.56 95 GLY A O 1
ATOM 751 N N . HIS A 1 96 ? 4.912 1.232 -20.535 1.00 91.06 96 HIS A N 1
ATOM 752 C CA . HIS A 1 96 ? 4.360 2.594 -20.543 1.00 91.06 96 HIS A CA 1
ATOM 753 C C . HIS A 1 96 ? 3.666 2.924 -19.214 1.00 91.06 96 HIS A C 1
ATOM 755 O O . HIS A 1 96 ? 2.841 2.121 -18.760 1.00 91.06 96 HIS A O 1
ATOM 761 N N . PRO A 1 97 ? 3.909 4.103 -18.615 1.00 91.00 97 PRO A N 1
ATOM 762 C CA . PRO A 1 97 ? 3.383 4.451 -17.293 1.00 91.00 97 PRO A CA 1
ATOM 763 C C . PRO A 1 97 ? 1.850 4.491 -17.256 1.00 91.00 97 PRO A C 1
ATOM 765 O O . PRO A 1 97 ? 1.237 3.871 -16.392 1.00 91.00 97 PRO A O 1
ATOM 768 N N . THR A 1 98 ? 1.207 5.119 -18.247 1.00 95.06 98 THR A N 1
ATOM 769 C CA . THR A 1 98 ? -0.264 5.207 -18.324 1.00 95.06 98 THR A CA 1
ATOM 770 C C . THR A 1 98 ? -0.933 3.835 -18.407 1.00 95.06 98 THR A C 1
ATOM 772 O O . THR A 1 98 ? -1.927 3.588 -17.729 1.00 95.06 98 THR A O 1
ATOM 775 N N . ARG A 1 99 ? -0.372 2.914 -19.205 1.00 95.19 99 ARG A N 1
ATOM 776 C CA . ARG A 1 99 ? -0.899 1.544 -19.328 1.00 95.19 99 ARG A CA 1
ATOM 777 C C . ARG A 1 99 ? -0.768 0.789 -18.011 1.00 95.19 99 ARG A C 1
ATOM 779 O O . ARG A 1 99 ? -1.702 0.111 -17.601 1.00 95.19 99 ARG A O 1
ATOM 786 N N . SER A 1 100 ? 0.374 0.942 -17.354 1.00 95.75 100 SER A N 1
ATOM 787 C CA . SER A 1 100 ? 0.669 0.282 -16.083 1.00 95.75 100 SER A CA 1
ATOM 788 C C . SER A 1 100 ? -0.275 0.747 -14.994 1.00 95.75 100 SER A C 1
ATOM 790 O O . SER A 1 100 ? -0.902 -0.082 -14.348 1.00 95.75 100 SER A O 1
ATOM 792 N N . PHE A 1 101 ? -0.471 2.059 -14.872 1.00 96.19 101 PHE A N 1
ATOM 793 C CA . PHE A 1 101 ? -1.437 2.630 -13.942 1.00 96.19 101 PHE A CA 1
ATOM 794 C C . PHE A 1 101 ? -2.839 2.041 -14.136 1.00 96.19 101 PHE A C 1
ATOM 796 O O . PHE A 1 101 ? -3.420 1.534 -13.182 1.00 96.19 101 PHE A O 1
ATOM 803 N N . ILE A 1 102 ? -3.356 2.023 -15.371 1.00 97.62 102 ILE A N 1
ATOM 804 C CA . ILE A 1 102 ? -4.695 1.490 -15.665 1.00 97.62 102 ILE A CA 1
ATOM 805 C C . ILE A 1 102 ? -4.796 0.002 -15.306 1.00 97.62 102 ILE A C 1
ATOM 807 O O . ILE A 1 102 ? -5.719 -0.400 -14.601 1.00 97.62 102 ILE A O 1
ATOM 811 N N . VAL A 1 103 ? -3.853 -0.821 -15.774 1.00 97.81 103 VAL A N 1
ATOM 812 C CA . VAL A 1 103 ? -3.872 -2.279 -15.559 1.00 97.81 103 VAL A CA 1
ATOM 813 C C . VAL A 1 103 ? -3.797 -2.617 -14.072 1.00 97.81 103 VAL A C 1
ATOM 815 O O . VAL A 1 103 ? -4.574 -3.437 -13.585 1.00 97.81 103 VAL A O 1
ATOM 818 N N . ILE A 1 104 ? -2.890 -1.967 -13.347 1.00 97.62 104 ILE A N 1
ATOM 819 C CA . ILE A 1 104 ? -2.640 -2.229 -11.928 1.00 97.62 104 ILE A CA 1
ATOM 820 C C . ILE A 1 104 ? -3.822 -1.771 -11.089 1.00 97.62 104 ILE A C 1
ATOM 822 O O . ILE A 1 104 ? -4.288 -2.536 -10.248 1.00 97.62 104 ILE A O 1
ATOM 826 N N . LEU A 1 105 ? -4.361 -0.577 -11.358 1.00 97.38 105 LEU A N 1
ATOM 827 C CA . LEU A 1 105 ? -5.561 -0.104 -10.679 1.00 97.38 105 LEU A CA 1
ATOM 828 C C . LEU A 1 105 ? -6.732 -1.054 -10.891 1.00 97.38 105 LEU A C 1
ATOM 830 O O . LEU A 1 105 ? -7.372 -1.448 -9.922 1.00 97.38 105 LEU A O 1
ATOM 834 N N . ILE A 1 106 ? -7.013 -1.459 -12.132 1.00 98.31 106 ILE A N 1
ATOM 835 C CA . ILE A 1 106 ? -8.125 -2.375 -12.404 1.00 98.31 106 ILE A CA 1
ATOM 836 C C . ILE A 1 106 ? -7.907 -3.705 -11.677 1.00 98.31 106 ILE A C 1
ATOM 838 O O . ILE A 1 106 ? -8.837 -4.197 -11.038 1.00 98.31 106 ILE A O 1
ATOM 842 N N . ALA A 1 107 ? -6.703 -4.278 -11.725 1.00 98.25 107 ALA A N 1
ATOM 843 C CA . ALA A 1 107 ? -6.407 -5.545 -11.065 1.00 98.25 107 ALA A CA 1
ATOM 844 C C . ALA A 1 107 ? -6.557 -5.453 -9.535 1.00 98.25 107 ALA A C 1
ATOM 846 O O . ALA A 1 107 ? -7.274 -6.260 -8.935 1.00 98.25 107 ALA A O 1
ATOM 847 N N . LEU A 1 108 ? -5.946 -4.441 -8.908 1.00 98.00 108 LEU A N 1
ATOM 848 C CA . LEU A 1 108 ? -5.993 -4.242 -7.458 1.00 98.00 108 LEU A CA 1
ATOM 849 C C . LEU A 1 108 ? -7.396 -3.878 -6.968 1.00 98.00 108 LEU A C 1
ATOM 851 O O . LEU A 1 108 ? -7.825 -4.402 -5.942 1.00 98.00 108 LEU A O 1
ATOM 855 N N . LEU A 1 109 ? -8.139 -3.036 -7.695 1.00 97.00 109 LEU A N 1
ATOM 856 C CA . LEU A 1 109 ? -9.509 -2.657 -7.333 1.00 97.00 109 LEU A CA 1
ATOM 857 C C . LEU A 1 109 ? -10.499 -3.802 -7.552 1.00 97.00 109 LEU A C 1
ATOM 859 O O . LEU A 1 109 ? -11.374 -4.005 -6.713 1.00 97.00 109 LEU A O 1
ATOM 863 N N . THR A 1 110 ? -10.357 -4.583 -8.628 1.00 98.06 110 THR A N 1
ATOM 864 C CA . THR A 1 110 ? -11.207 -5.762 -8.871 1.00 98.06 110 THR A CA 1
ATOM 865 C C . THR A 1 110 ? -10.981 -6.808 -7.787 1.00 98.06 110 THR A C 1
ATOM 867 O O . THR A 1 110 ? -11.936 -7.264 -7.153 1.00 98.06 110 THR A O 1
ATOM 870 N N . GLY A 1 111 ? -9.714 -7.140 -7.512 1.00 97.88 111 GLY A N 1
ATOM 871 C CA . GLY A 1 111 ? -9.350 -8.014 -6.403 1.00 97.88 111 GLY A CA 1
ATOM 872 C C . GLY A 1 111 ? -9.880 -7.463 -5.082 1.00 97.88 111 GLY A C 1
ATOM 873 O O . GLY A 1 111 ? -10.615 -8.150 -4.377 1.00 97.88 111 GLY A O 1
ATOM 874 N N . GLY A 1 112 ? -9.587 -6.199 -4.776 1.00 97.50 112 GLY A N 1
ATOM 875 C CA . GLY A 1 112 ? -9.970 -5.546 -3.527 1.00 97.50 112 GLY A CA 1
ATOM 876 C C . GLY A 1 112 ? -11.478 -5.480 -3.302 1.00 97.50 112 GLY A C 1
ATOM 877 O O . GLY A 1 112 ? -11.942 -5.740 -2.190 1.00 97.50 112 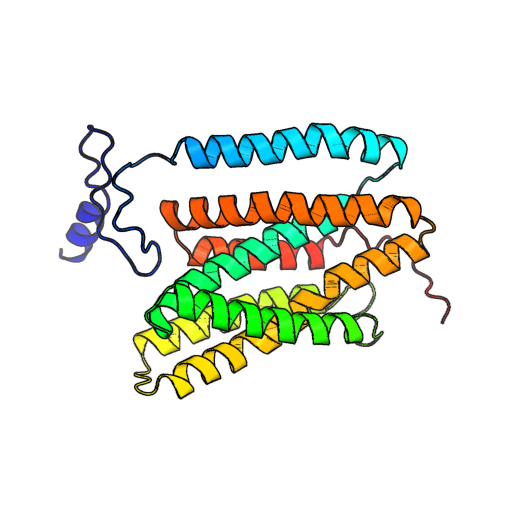GLY A O 1
ATOM 878 N N . GLY A 1 113 ? -12.252 -5.223 -4.356 1.00 96.75 113 GLY A N 1
ATOM 879 C CA . GLY A 1 113 ? -13.709 -5.285 -4.339 1.00 96.75 113 GLY A CA 1
ATOM 880 C C . GLY A 1 113 ? -14.204 -6.671 -3.936 1.00 96.75 113 GLY A C 1
ATOM 881 O O . GLY A 1 113 ? -14.937 -6.795 -2.954 1.00 96.75 113 GLY A O 1
ATOM 882 N N . LEU A 1 114 ? -13.732 -7.726 -4.608 1.00 96.62 114 LEU A N 1
ATOM 883 C CA . LEU A 1 114 ? -14.072 -9.112 -4.265 1.00 96.62 114 LEU A CA 1
ATOM 884 C C . LEU A 1 114 ? -13.630 -9.475 -2.839 1.00 96.62 114 LEU A C 1
ATOM 886 O O . LEU A 1 114 ? -14.395 -10.057 -2.072 1.00 96.62 114 LEU A O 1
ATOM 890 N N . GLY A 1 115 ? -12.426 -9.071 -2.444 1.00 96.62 115 GLY A N 1
ATOM 891 C CA . GLY A 1 115 ? -11.882 -9.293 -1.109 1.00 96.62 115 GLY A CA 1
ATOM 892 C C . GLY A 1 115 ? -12.729 -8.664 -0.011 1.00 96.62 115 GLY A C 1
ATOM 893 O O . GLY A 1 115 ? -12.995 -9.286 1.020 1.00 96.62 115 GLY A O 1
ATOM 894 N N . SER A 1 116 ? -13.216 -7.446 -0.245 1.00 95.44 116 SER A N 1
ATOM 895 C CA . SER A 1 116 ? -14.036 -6.705 0.714 1.00 95.44 116 SER A CA 1
ATOM 896 C C . SER A 1 116 ? -15.337 -7.436 1.081 1.00 95.44 116 SER A C 1
ATOM 898 O O . SER A 1 116 ? -15.754 -7.390 2.242 1.00 95.44 116 SER A O 1
ATOM 900 N N . LEU A 1 117 ? -15.927 -8.176 0.131 1.00 93.75 117 LEU A N 1
ATOM 901 C CA . LEU A 1 117 ? -17.148 -8.965 0.329 1.00 93.75 117 LEU A CA 1
ATOM 902 C C . LEU A 1 117 ? -16.900 -10.181 1.234 1.00 93.75 117 LEU A C 1
ATOM 904 O O . LEU A 1 117 ? -17.729 -10.526 2.077 1.00 93.75 117 LEU A O 1
ATOM 908 N N . VAL A 1 118 ? -15.738 -10.821 1.080 1.00 92.06 118 VAL A N 1
ATOM 909 C CA . VAL A 1 118 ? -15.402 -12.094 1.738 1.00 92.06 118 VAL A CA 1
ATOM 910 C C . VAL A 1 118 ? -14.606 -11.880 3.040 1.00 92.06 118 VAL A C 1
ATOM 912 O O . VAL A 1 118 ? -14.576 -12.751 3.908 1.00 92.06 118 VAL A O 1
ATOM 915 N N . GLY A 1 119 ? -14.026 -10.696 3.264 1.00 85.00 119 GLY A N 1
ATOM 916 C CA . GLY A 1 119 ? -13.182 -10.374 4.431 1.00 85.00 119 GLY A CA 1
ATOM 917 C C . GLY A 1 119 ? -13.859 -10.506 5.808 1.00 85.00 119 GLY A C 1
ATOM 918 O O . GLY A 1 119 ? -13.207 -10.501 6.858 1.00 85.00 119 GLY A O 1
ATOM 919 N N . GLY A 1 120 ? -15.187 -10.645 5.835 1.00 81.56 120 GLY A N 1
ATOM 920 C CA . GLY A 1 120 ? -15.956 -10.948 7.040 1.00 81.56 120 GLY A CA 1
ATOM 921 C C . GLY A 1 120 ? -15.995 -12.430 7.431 1.00 81.56 120 GLY A C 1
ATOM 922 O O . GLY A 1 120 ? -16.503 -12.733 8.513 1.00 81.56 120 GLY A O 1
ATOM 923 N N . TRP A 1 121 ? -15.505 -13.341 6.582 1.00 82.44 121 TRP A N 1
ATOM 924 C CA . TRP A 1 121 ? -15.644 -14.784 6.778 1.00 82.44 121 TRP A CA 1
ATOM 925 C C . TRP A 1 121 ? -14.803 -15.301 7.958 1.00 82.44 121 TRP A C 1
ATOM 927 O O . TRP A 1 121 ? -13.611 -14.992 8.050 1.00 82.44 121 TRP A O 1
ATOM 937 N N . PRO A 1 122 ? -15.370 -16.147 8.846 1.00 79.00 122 PRO A N 1
ATOM 938 C CA . PRO A 1 122 ? -14.656 -16.668 10.015 1.00 79.00 122 PRO A CA 1
ATOM 939 C C . PRO A 1 122 ? -13.373 -17.442 9.682 1.00 79.00 122 PRO A C 1
ATOM 941 O O . PRO A 1 122 ? -12.434 -17.406 10.472 1.00 79.00 122 PRO A O 1
ATOM 944 N N . LYS A 1 123 ? -13.302 -18.084 8.505 1.00 87.31 123 LYS A N 1
ATOM 945 C CA . LYS A 1 123 ? -12.134 -18.860 8.044 1.00 87.31 123 LYS A CA 1
ATOM 946 C C . LYS A 1 123 ? -10.856 -18.023 7.903 1.00 87.31 123 LYS A C 1
ATOM 948 O O . LYS A 1 123 ? -9.763 -18.562 8.013 1.00 87.31 123 LYS A O 1
ATOM 953 N N . PHE A 1 124 ? -10.971 -16.706 7.729 1.00 87.56 124 PHE A N 1
ATOM 954 C CA . PHE A 1 124 ? -9.821 -15.796 7.665 1.00 87.56 124 PHE A CA 1
ATOM 955 C C . PHE A 1 124 ? -9.265 -15.403 9.039 1.00 87.56 124 PHE A C 1
ATOM 957 O O . PHE A 1 124 ? -8.411 -14.519 9.155 1.00 87.56 124 PHE A O 1
ATOM 964 N N . ARG A 1 125 ? -9.734 -16.053 10.105 1.00 84.81 125 ARG A N 1
ATOM 965 C CA . ARG A 1 125 ? -9.230 -15.871 11.461 1.00 84.81 125 ARG A CA 1
ATOM 966 C C . ARG A 1 125 ? -8.579 -17.158 11.938 1.00 84.81 125 ARG A C 1
ATOM 968 O O . ARG A 1 125 ? -9.183 -18.223 11.898 1.00 84.81 125 ARG A O 1
ATOM 975 N N . PHE A 1 126 ? -7.368 -17.032 12.465 1.00 80.12 126 PHE A N 1
ATOM 976 C CA . PHE A 1 126 ? -6.711 -18.099 13.207 1.00 80.12 126 PHE A CA 1
ATOM 977 C C . PHE A 1 126 ? -6.469 -17.627 14.634 1.00 80.12 126 PHE A C 1
ATOM 979 O O . PHE A 1 126 ? -5.729 -16.667 14.877 1.00 80.12 126 PHE A O 1
ATOM 986 N N . LYS A 1 127 ? -7.125 -18.279 15.598 1.00 82.19 127 LYS A N 1
ATOM 987 C CA . LYS A 1 127 ? -7.205 -17.799 16.986 1.00 82.19 127 LYS A CA 1
ATOM 988 C C . LYS A 1 127 ? -7.712 -16.343 17.004 1.00 82.19 127 LYS A C 1
ATOM 990 O O . LYS A 1 127 ? -8.792 -16.057 16.498 1.00 82.19 127 LYS A O 1
ATOM 995 N N . LYS A 1 128 ? -6.935 -15.413 17.570 1.00 79.06 128 LYS A N 1
ATOM 996 C CA . LYS A 1 128 ? -7.250 -13.972 17.632 1.00 79.06 128 LYS A CA 1
ATOM 997 C C . LYS A 1 128 ? -6.586 -13.156 16.514 1.00 79.06 128 LYS A C 1
ATOM 999 O O . LYS A 1 128 ? -6.633 -11.934 16.568 1.00 79.06 128 LYS A O 1
ATOM 1004 N N . LYS A 1 129 ? -5.932 -13.799 15.540 1.00 86.31 129 LYS A N 1
ATOM 1005 C CA . LYS A 1 129 ? -5.213 -13.122 14.454 1.00 86.31 129 LYS A CA 1
ATOM 1006 C C . LYS A 1 129 ? -6.006 -13.169 13.153 1.00 86.31 129 LYS A C 1
ATOM 1008 O O . LYS A 1 129 ? -6.701 -14.143 12.871 1.00 86.31 129 LYS A O 1
ATOM 1013 N N . TYR A 1 130 ? -5.863 -12.118 12.355 1.00 91.88 130 TYR A N 1
ATOM 1014 C CA . TYR A 1 130 ? -6.519 -11.979 11.060 1.00 91.88 130 TYR A CA 1
ATOM 1015 C C . TYR A 1 130 ? -5.535 -12.290 9.942 1.00 91.88 130 TYR A C 1
ATOM 1017 O O . TYR A 1 130 ? -4.617 -11.514 9.683 1.00 91.88 130 TYR A O 1
ATOM 1025 N N . LEU A 1 131 ? -5.716 -13.460 9.333 1.00 94.38 131 LEU A N 1
ATOM 1026 C CA . LEU A 1 131 ? -4.788 -14.050 8.371 1.00 94.38 131 LEU A CA 1
ATOM 1027 C C . LEU A 1 131 ? -4.554 -13.209 7.105 1.00 94.38 131 LEU A C 1
ATOM 1029 O O . LEU A 1 131 ? -3.415 -13.193 6.647 1.00 94.38 131 LEU A O 1
ATOM 1033 N N . PRO A 1 132 ? -5.533 -12.455 6.560 1.00 95.81 132 PRO A N 1
ATOM 1034 C CA . PRO A 1 132 ? -5.297 -11.644 5.368 1.00 95.81 132 PRO A CA 1
ATOM 1035 C C . PRO A 1 132 ? -4.109 -10.688 5.494 1.00 95.81 132 PRO A C 1
A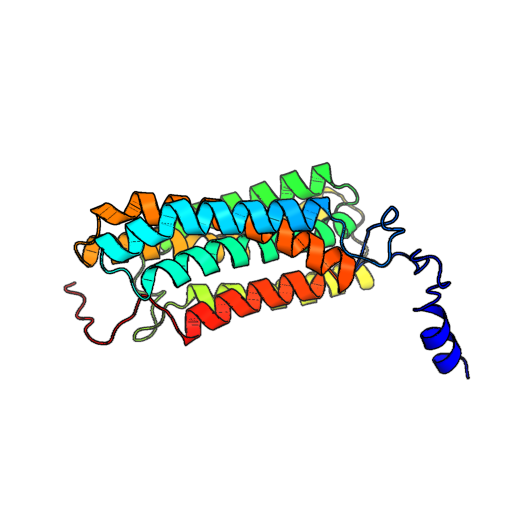TOM 1037 O O . PRO A 1 132 ? -3.398 -10.493 4.522 1.00 95.81 132 PRO A O 1
ATOM 1040 N N . LEU A 1 133 ? -3.819 -10.162 6.691 1.00 96.31 133 LEU A N 1
ATOM 1041 C CA . LEU A 1 133 ? -2.667 -9.275 6.898 1.00 96.31 133 LEU A CA 1
ATOM 1042 C C . LEU A 1 133 ? -1.328 -9.967 6.610 1.00 96.31 133 LEU A C 1
ATOM 1044 O O . LEU A 1 133 ? -0.460 -9.357 5.999 1.00 96.31 133 LEU A O 1
ATOM 1048 N N . VAL A 1 134 ? -1.162 -11.235 7.012 1.00 96.69 134 VAL A N 1
ATOM 1049 C CA . VAL A 1 134 ? 0.074 -11.977 6.714 1.00 96.69 134 VAL A CA 1
ATOM 1050 C C . VAL A 1 134 ? 0.107 -12.446 5.260 1.00 96.69 134 VAL A C 1
ATOM 1052 O O . VAL A 1 134 ? 1.175 -12.447 4.656 1.00 96.69 134 VAL A O 1
ATOM 1055 N N . PHE A 1 135 ? -1.045 -12.772 4.665 1.00 97.56 135 PHE A N 1
ATOM 1056 C CA . PHE A 1 135 ? -1.112 -13.109 3.241 1.00 97.56 135 PHE A CA 1
ATOM 1057 C C . PHE A 1 135 ? -0.717 -11.932 2.352 1.00 97.56 135 PHE A C 1
ATOM 1059 O O . PHE A 1 135 ? 0.005 -12.154 1.390 1.00 97.56 135 PHE A O 1
ATOM 1066 N N . ILE A 1 136 ? -1.086 -10.695 2.701 1.00 98.38 136 ILE A N 1
ATOM 1067 C CA . ILE A 1 136 ? -0.619 -9.500 1.980 1.00 98.38 136 ILE A CA 1
ATOM 1068 C C . ILE A 1 136 ? 0.908 -9.419 2.020 1.00 98.38 136 ILE A C 1
ATOM 1070 O O . ILE A 1 136 ? 1.534 -9.273 0.975 1.00 98.38 136 ILE A O 1
ATOM 1074 N N . SER A 1 137 ? 1.523 -9.567 3.198 1.00 98.06 137 SER A N 1
ATOM 1075 C CA . SER A 1 137 ? 2.986 -9.536 3.327 1.00 98.06 137 SER A CA 1
ATOM 1076 C C . SER A 1 137 ? 3.668 -10.641 2.519 1.00 98.06 137 SER A C 1
ATOM 1078 O O . SER A 1 137 ? 4.653 -10.372 1.839 1.00 98.06 137 SER A O 1
ATOM 1080 N N . ILE A 1 138 ? 3.141 -11.870 2.562 1.00 98.19 138 ILE A N 1
ATOM 1081 C CA . ILE A 1 138 ? 3.682 -13.004 1.800 1.00 98.19 138 ILE A CA 1
ATOM 1082 C C . ILE A 1 138 ? 3.539 -12.755 0.297 1.00 98.19 138 ILE A C 1
ATOM 1084 O O . ILE A 1 138 ? 4.521 -12.876 -0.426 1.00 98.19 138 ILE A O 1
ATOM 1088 N N . LEU A 1 139 ? 2.349 -12.372 -0.170 1.00 98.19 139 LEU A N 1
ATOM 1089 C CA . LEU A 1 139 ? 2.091 -12.120 -1.588 1.00 98.19 139 LEU A CA 1
ATOM 1090 C C . LEU A 1 139 ? 2.913 -10.951 -2.120 1.00 98.19 139 LEU A C 1
ATOM 1092 O O . LEU A 1 139 ? 3.424 -11.041 -3.221 1.00 98.19 139 LEU A O 1
ATOM 1096 N N . THR A 1 140 ? 3.148 -9.916 -1.313 1.00 98.00 140 THR A N 1
ATOM 1097 C CA . THR A 1 140 ? 4.049 -8.813 -1.683 1.00 98.00 140 THR A CA 1
ATOM 1098 C C . THR A 1 140 ? 5.463 -9.323 -1.986 1.00 98.00 140 THR A C 1
ATOM 1100 O O . THR A 1 140 ? 6.082 -8.895 -2.957 1.00 98.00 140 THR A O 1
ATOM 1103 N N . ILE A 1 141 ? 5.980 -10.253 -1.173 1.00 97.06 141 ILE A N 1
ATOM 1104 C CA . ILE A 1 141 ? 7.301 -10.868 -1.385 1.00 97.06 141 ILE A CA 1
ATOM 1105 C C . ILE A 1 141 ? 7.277 -11.785 -2.611 1.00 97.06 141 ILE A C 1
ATOM 1107 O O . ILE A 1 141 ? 8.208 -11.760 -3.410 1.00 97.06 141 ILE A O 1
ATOM 1111 N N . VAL A 1 142 ? 6.219 -12.583 -2.769 1.00 97.31 142 VAL A N 1
ATOM 1112 C CA . VAL A 1 142 ? 6.051 -13.476 -3.923 1.00 97.31 142 VAL A CA 1
ATOM 1113 C C . VAL A 1 142 ? 6.007 -12.670 -5.218 1.00 97.31 142 VAL A C 1
ATOM 1115 O O . VAL A 1 142 ? 6.796 -12.944 -6.116 1.00 97.31 142 VAL A O 1
ATOM 1118 N N . ASP A 1 143 ? 5.170 -11.637 -5.295 1.00 94.94 143 ASP A N 1
ATOM 1119 C CA . ASP A 1 143 ? 5.055 -10.766 -6.464 1.00 94.94 143 ASP A CA 1
ATOM 1120 C C . ASP A 1 143 ? 6.373 -10.057 -6.761 1.00 94.94 143 ASP A C 1
ATOM 1122 O O . ASP A 1 143 ? 6.760 -9.972 -7.922 1.00 94.94 143 ASP A O 1
ATOM 1126 N N . PHE A 1 144 ? 7.099 -9.612 -5.727 1.00 94.19 144 PHE A N 1
ATOM 1127 C CA . PHE A 1 144 ? 8.439 -9.048 -5.878 1.00 94.19 144 PHE A CA 1
ATOM 1128 C C . PHE A 1 144 ? 9.421 -10.040 -6.520 1.00 94.19 144 PHE A C 1
ATOM 1130 O O . PHE A 1 144 ? 10.085 -9.708 -7.498 1.00 94.19 144 PHE A O 1
ATOM 1137 N N . VAL A 1 145 ? 9.509 -11.269 -6.010 1.00 94.88 145 VAL A N 1
ATOM 1138 C CA . VAL A 1 145 ? 10.427 -12.278 -6.561 1.00 94.88 145 VAL A CA 1
ATOM 1139 C C . VAL A 1 145 ? 10.018 -12.673 -7.982 1.00 94.88 145 VAL A C 1
ATOM 1141 O O . VAL A 1 145 ? 10.871 -12.797 -8.863 1.00 94.88 145 VAL A O 1
ATOM 1144 N N . LEU A 1 146 ? 8.718 -12.848 -8.226 1.00 94.69 146 LEU A N 1
ATOM 1145 C CA . LEU A 1 146 ? 8.197 -13.246 -9.530 1.00 94.69 146 LEU A CA 1
ATOM 1146 C C . LEU A 1 146 ? 8.399 -12.155 -10.579 1.00 94.69 146 LEU A C 1
ATOM 1148 O O . LEU A 1 146 ? 8.836 -12.480 -11.681 1.00 94.69 146 LEU A O 1
ATOM 1152 N N . ILE A 1 147 ? 8.137 -10.882 -10.262 1.00 93.06 147 ILE A N 1
ATOM 1153 C CA . ILE A 1 147 ? 8.307 -9.801 -11.238 1.00 93.06 147 ILE A CA 1
ATOM 1154 C C . ILE A 1 147 ? 9.773 -9.637 -11.637 1.00 93.06 147 ILE A C 1
ATOM 1156 O O . ILE A 1 147 ? 10.054 -9.561 -12.828 1.00 93.06 147 ILE A O 1
ATOM 1160 N N . GLU A 1 148 ? 10.710 -9.679 -10.685 1.00 91.12 148 GLU A N 1
ATOM 1161 C CA . GLU A 1 148 ? 12.150 -9.634 -10.983 1.00 91.12 148 GLU A CA 1
ATOM 1162 C C . GLU A 1 148 ? 12.553 -10.832 -11.853 1.00 91.12 148 GLU A C 1
ATOM 1164 O O . GLU A 1 148 ? 13.194 -10.683 -12.892 1.00 91.12 148 GLU A O 1
ATOM 1169 N N . THR A 1 149 ? 12.095 -12.034 -11.494 1.00 92.19 149 THR A N 1
ATOM 1170 C CA . THR A 1 149 ? 12.382 -13.249 -12.268 1.00 92.19 149 THR A CA 1
ATOM 1171 C C . THR A 1 149 ? 11.862 -13.144 -13.701 1.00 92.19 149 THR A C 1
ATOM 1173 O O . THR A 1 149 ? 12.569 -13.521 -14.635 1.00 92.19 149 THR A O 1
ATOM 1176 N N . ILE A 1 150 ? 10.645 -12.628 -13.887 1.00 92.06 150 ILE A N 1
ATOM 1177 C CA . ILE A 1 150 ? 10.033 -12.437 -15.204 1.00 92.06 150 ILE A CA 1
ATOM 1178 C C . ILE A 1 150 ? 10.820 -11.402 -16.008 1.00 92.06 150 ILE A C 1
ATOM 1180 O O . ILE A 1 150 ? 11.134 -11.663 -17.164 1.00 92.06 150 ILE A O 1
ATOM 1184 N N . LEU A 1 151 ? 11.173 -10.264 -15.405 1.00 88.94 151 LEU A N 1
ATOM 1185 C CA . LEU A 1 151 ? 11.900 -9.191 -16.086 1.00 88.94 151 LEU A CA 1
ATOM 1186 C C . LEU A 1 151 ? 13.284 -9.643 -16.578 1.00 88.94 151 LEU A C 1
ATOM 1188 O O . LEU A 1 151 ? 13.646 -9.324 -17.710 1.00 88.94 151 LEU A O 1
ATOM 1192 N N . TYR A 1 152 ? 14.027 -10.424 -15.785 1.00 88.94 152 TYR A N 1
ATOM 1193 C CA . TYR A 1 152 ? 15.378 -10.864 -16.162 1.00 88.94 152 TYR A CA 1
ATOM 1194 C C . TYR A 1 152 ? 15.416 -12.132 -17.021 1.00 88.94 152 TYR A C 1
ATOM 1196 O O . TYR A 1 152 ? 16.298 -12.261 -17.869 1.00 88.94 152 TYR A O 1
ATOM 1204 N N . ASN A 1 153 ? 14.481 -13.070 -16.828 1.00 90.44 153 ASN A N 1
ATOM 1205 C CA . ASN A 1 153 ? 14.585 -14.407 -17.428 1.00 90.44 153 ASN A CA 1
ATOM 1206 C C . ASN A 1 153 ? 13.525 -14.701 -18.494 1.00 90.44 153 ASN A C 1
ATOM 1208 O O . ASN A 1 153 ? 13.662 -15.677 -19.232 1.00 90.44 153 ASN A O 1
ATOM 1212 N N . VAL A 1 154 ? 12.462 -13.897 -18.596 1.00 88.56 154 VAL A N 1
ATOM 1213 C CA . VAL A 1 154 ? 11.312 -14.212 -19.452 1.00 88.56 154 VAL A CA 1
ATOM 1214 C C . VAL A 1 154 ? 11.028 -13.073 -20.425 1.00 88.56 154 VAL A C 1
ATOM 1216 O O . VAL A 1 154 ? 10.551 -11.999 -20.069 1.00 88.56 154 VAL A O 1
ATOM 1219 N N . ARG A 1 155 ? 11.229 -13.330 -21.720 1.00 86.31 155 ARG A N 1
ATOM 1220 C CA . ARG A 1 155 ? 10.831 -12.387 -22.773 1.00 86.31 155 ARG A CA 1
ATOM 1221 C C . ARG A 1 155 ? 9.373 -12.599 -23.163 1.00 86.31 155 ARG A C 1
ATOM 1223 O O . ARG A 1 155 ? 9.058 -13.432 -24.008 1.00 86.31 155 ARG A O 1
ATOM 1230 N N . ILE A 1 156 ? 8.476 -11.804 -22.586 1.00 89.94 156 ILE A N 1
ATOM 1231 C CA . ILE A 1 156 ? 7.062 -11.783 -22.984 1.00 89.94 156 ILE A CA 1
ATOM 1232 C C . ILE A 1 156 ? 6.891 -10.792 -24.143 1.00 89.94 156 ILE A C 1
ATOM 1234 O O . ILE A 1 156 ? 6.956 -9.579 -23.946 1.00 89.94 156 ILE A O 1
ATOM 1238 N N . SER A 1 157 ? 6.685 -11.281 -25.365 1.00 86.25 157 SER A N 1
ATOM 1239 C CA . SER A 1 157 ? 6.542 -10.430 -26.559 1.00 86.25 157 SER A CA 1
ATOM 1240 C C . SER A 1 157 ? 5.147 -9.807 -26.687 1.00 86.25 157 SER A C 1
ATOM 1242 O O . SER A 1 157 ? 5.021 -8.622 -26.984 1.00 86.25 157 SER A O 1
ATOM 1244 N N . SER A 1 158 ? 4.096 -10.584 -26.420 1.00 95.06 158 SER A N 1
ATOM 1245 C CA . SER A 1 158 ? 2.706 -10.135 -26.554 1.00 95.06 158 SER A CA 1
ATOM 1246 C C . SER A 1 158 ? 2.283 -9.203 -25.415 1.00 95.06 158 SER A C 1
ATOM 1248 O O . SER A 1 158 ? 2.401 -9.550 -24.236 1.00 95.06 158 SER A O 1
ATOM 1250 N N . LEU A 1 159 ? 1.711 -8.045 -25.765 1.00 93.56 159 LEU A N 1
ATOM 1251 C CA . LEU A 1 159 ? 1.122 -7.110 -24.802 1.00 93.56 159 LEU A CA 1
ATOM 1252 C C . LEU A 1 159 ? -0.009 -7.763 -23.997 1.00 93.56 159 LEU A C 1
ATOM 1254 O O . LEU A 1 159 ? -0.076 -7.576 -22.785 1.00 93.56 159 LEU A O 1
ATOM 1258 N N . ALA A 1 160 ? -0.856 -8.562 -24.650 1.00 96.31 160 ALA A N 1
ATOM 1259 C CA . ALA A 1 160 ? -1.952 -9.259 -23.983 1.00 96.31 160 ALA A CA 1
ATOM 1260 C C . ALA A 1 160 ? -1.430 -10.190 -22.878 1.00 96.31 160 ALA A C 1
ATOM 1262 O O . ALA A 1 160 ? -1.967 -10.197 -21.773 1.00 96.31 160 ALA A O 1
ATOM 1263 N N . ASN A 1 161 ? -0.320 -10.891 -23.131 1.00 95.88 161 ASN A N 1
ATOM 1264 C CA . ASN A 1 161 ? 0.293 -11.777 -22.142 1.00 95.88 161 ASN A CA 1
ATOM 1265 C C . ASN A 1 161 ? 0.901 -10.991 -20.971 1.00 95.88 161 ASN A C 1
ATOM 1267 O O . ASN A 1 161 ? 0.762 -11.408 -19.827 1.00 95.88 161 ASN A O 1
ATOM 1271 N N . ARG A 1 162 ? 1.525 -9.831 -21.223 1.00 95.81 162 ARG A N 1
ATOM 1272 C CA . ARG A 1 162 ? 2.037 -8.947 -20.154 1.00 95.81 162 ARG A CA 1
ATOM 1273 C C . ARG A 1 162 ? 0.915 -8.424 -19.257 1.00 95.81 162 ARG A C 1
ATOM 1275 O O . ARG A 1 162 ? 1.077 -8.366 -18.038 1.00 95.81 162 ARG A O 1
ATOM 1282 N N . ILE A 1 163 ? -0.226 -8.073 -19.852 1.00 97.25 163 ILE A N 1
ATOM 1283 C CA . ILE A 1 163 ? -1.423 -7.663 -19.110 1.00 97.25 163 ILE A CA 1
ATOM 1284 C C . ILE A 1 163 ? -1.946 -8.845 -18.291 1.00 97.25 163 ILE A C 1
ATOM 1286 O O . ILE A 1 163 ? -2.132 -8.704 -17.087 1.00 97.25 163 ILE A O 1
ATOM 1290 N N . LEU A 1 164 ? -2.116 -10.017 -18.906 1.00 97.25 164 LEU A N 1
ATOM 1291 C CA . LEU A 1 164 ? -2.623 -11.209 -18.227 1.00 97.25 164 LEU A CA 1
ATOM 1292 C C . LEU A 1 164 ? -1.753 -11.601 -17.027 1.00 97.25 164 LEU A C 1
ATOM 1294 O O . LEU A 1 164 ? -2.279 -11.829 -15.943 1.00 97.25 164 LEU A O 1
ATOM 1298 N N . VAL A 1 165 ? -0.428 -11.616 -17.193 1.00 96.31 165 VAL A N 1
ATOM 1299 C CA . VAL A 1 165 ? 0.520 -11.884 -16.101 1.00 96.31 165 VAL A CA 1
ATOM 1300 C C . VAL A 1 165 ? 0.368 -10.858 -14.978 1.00 96.31 165 VAL A C 1
ATOM 1302 O O . VAL A 1 165 ? 0.278 -11.245 -13.816 1.00 96.31 165 VAL A O 1
ATOM 1305 N N . SER A 1 166 ? 0.257 -9.567 -15.311 1.00 97.06 166 SER A N 1
ATOM 1306 C CA . SER A 1 166 ? -0.013 -8.519 -14.315 1.00 97.06 166 SER A CA 1
ATOM 1307 C C . SER A 1 166 ? -1.298 -8.789 -13.531 1.00 97.06 166 SER A C 1
ATOM 1309 O O . SER A 1 166 ? -1.301 -8.693 -12.310 1.00 97.06 166 SER A O 1
ATOM 1311 N N . PHE A 1 167 ? -2.383 -9.185 -14.201 1.00 97.81 167 PHE A N 1
ATOM 1312 C CA . PHE A 1 167 ? -3.641 -9.528 -13.532 1.00 97.81 167 PHE A CA 1
ATOM 1313 C C . PHE A 1 167 ? -3.508 -10.752 -12.622 1.00 97.81 167 PHE A C 1
ATOM 1315 O O . PHE A 1 167 ? -3.990 -10.723 -11.492 1.00 97.81 167 PHE A O 1
ATOM 1322 N N . VAL A 1 168 ? -2.850 -11.813 -13.093 1.00 97.31 168 VAL A N 1
ATOM 1323 C CA . VAL A 1 168 ? -2.672 -13.057 -12.330 1.00 97.31 168 VAL A CA 1
ATOM 1324 C C . VAL A 1 168 ? -1.895 -12.816 -11.035 1.00 97.31 168 VAL A C 1
ATOM 1326 O O . VAL A 1 168 ? -2.246 -13.399 -10.014 1.00 97.31 168 VAL A O 1
ATOM 1329 N N . LEU A 1 169 ? -0.887 -11.943 -11.062 1.00 96.88 169 LEU A N 1
ATOM 1330 C CA . LEU A 1 169 ? -0.109 -11.584 -9.873 1.00 96.88 169 LEU A CA 1
ATOM 1331 C C . LEU A 1 169 ? -0.893 -10.639 -8.946 1.00 96.88 169 LEU A C 1
ATOM 1333 O O . LEU A 1 169 ? -1.031 -10.884 -7.750 1.00 96.88 169 LEU A O 1
ATOM 1337 N N . LEU A 1 170 ? -1.491 -9.585 -9.506 1.00 98.25 170 LEU A N 1
ATOM 1338 C CA . LEU A 1 170 ? -2.030 -8.482 -8.710 1.00 98.25 170 LEU A CA 1
ATOM 1339 C C . LEU A 1 170 ? -3.449 -8.712 -8.185 1.00 98.25 170 LEU A C 1
ATOM 1341 O O . LEU A 1 170 ? -3.791 -8.176 -7.133 1.00 98.25 170 LEU A O 1
ATOM 1345 N N . VAL A 1 171 ? -4.297 -9.491 -8.864 1.00 98.50 171 VAL A N 1
ATOM 1346 C CA . VAL A 1 171 ? -5.671 -9.743 -8.389 1.00 98.50 171 VAL A CA 1
ATOM 1347 C C . VAL A 1 171 ? -5.682 -10.483 -7.042 1.00 98.50 171 VAL A C 1
ATOM 1349 O O . VAL A 1 171 ? -6.406 -10.033 -6.150 1.00 98.50 171 VAL A O 1
ATOM 1352 N N . PRO A 1 172 ? -4.897 -11.559 -6.821 1.00 98.25 172 PRO A N 1
ATOM 1353 C CA . PRO A 1 172 ? -4.790 -12.196 -5.508 1.00 98.25 172 PRO A CA 1
ATOM 1354 C C . PRO A 1 172 ? -4.285 -11.247 -4.418 1.00 98.25 172 PRO A C 1
ATOM 1356 O O . PRO A 1 172 ? -4.854 -11.210 -3.325 1.00 98.25 172 PRO A O 1
ATOM 1359 N N . LEU A 1 173 ? -3.256 -10.446 -4.709 1.00 98.50 173 LEU A N 1
ATOM 1360 C CA . LEU A 1 173 ? -2.744 -9.455 -3.765 1.00 98.50 173 LEU A CA 1
ATOM 1361 C C . LEU A 1 173 ? -3.823 -8.419 -3.416 1.00 98.50 173 LEU A C 1
ATOM 1363 O O . LEU A 1 173 ? -4.129 -8.216 -2.238 1.00 98.50 173 LEU A O 1
ATOM 1367 N N . GLY A 1 174 ? -4.468 -7.838 -4.432 1.00 98.31 174 GLY A N 1
ATOM 1368 C CA . GLY A 1 174 ? -5.586 -6.909 -4.286 1.00 98.31 174 GLY A CA 1
ATOM 1369 C C . GLY A 1 174 ? -6.733 -7.509 -3.475 1.00 98.31 174 GLY A C 1
ATOM 1370 O O . GLY A 1 174 ? -7.260 -6.859 -2.574 1.00 98.31 174 GLY A O 1
ATOM 1371 N N . PHE A 1 175 ? -7.065 -8.781 -3.713 1.00 98.44 175 PHE A N 1
ATOM 1372 C CA . PHE A 1 175 ? -8.078 -9.524 -2.964 1.00 98.44 175 PHE A CA 1
ATOM 1373 C C . PHE A 1 175 ? -7.804 -9.532 -1.467 1.00 98.44 175 PHE A C 1
ATOM 1375 O O . PHE A 1 175 ? -8.680 -9.162 -0.684 1.00 98.44 175 PHE A O 1
ATOM 1382 N N . PHE A 1 176 ? -6.588 -9.865 -1.037 1.00 98.25 176 PHE A N 1
ATOM 1383 C CA . PHE A 1 176 ? -6.274 -9.804 0.388 1.00 98.25 176 PHE A CA 1
ATOM 1384 C C . PHE A 1 176 ? -6.147 -8.368 0.903 1.00 98.25 176 PHE A C 1
ATOM 1386 O O . PHE A 1 176 ? -6.604 -8.112 2.015 1.00 98.25 176 PHE A O 1
ATOM 1393 N N . MET A 1 177 ? -5.623 -7.421 0.115 1.00 97.94 177 MET A N 1
ATOM 1394 C CA . MET A 1 177 ? -5.519 -6.000 0.491 1.00 97.94 177 MET A CA 1
ATOM 1395 C C . MET A 1 177 ? -6.879 -5.310 0.672 1.00 97.94 177 MET A C 1
ATOM 1397 O O . MET A 1 177 ? -6.993 -4.401 1.492 1.00 97.94 177 MET A O 1
ATOM 1401 N N . GLY A 1 178 ? -7.931 -5.758 -0.019 1.00 97.19 178 GLY A N 1
ATOM 1402 C CA . GLY A 1 178 ? -9.287 -5.210 0.120 1.00 97.19 178 GLY A CA 1
ATOM 1403 C C . GLY A 1 178 ? -10.034 -5.646 1.384 1.00 97.19 178 GLY A C 1
ATOM 1404 O O . GLY A 1 178 ? -11.018 -5.021 1.780 1.00 97.19 178 GLY A O 1
ATOM 1405 N N . MET A 1 179 ? -9.580 -6.703 2.064 1.00 96.56 179 MET A N 1
ATOM 1406 C CA . MET A 1 179 ? -10.287 -7.256 3.227 1.00 96.56 179 MET A CA 1
ATOM 1407 C C . MET A 1 179 ? -10.135 -6.467 4.546 1.00 96.56 179 MET A C 1
ATOM 1409 O O . MET A 1 179 ? -11.107 -6.387 5.304 1.00 96.56 179 MET A O 1
ATOM 1413 N N . PRO A 1 180 ? -8.946 -5.946 4.927 1.00 95.50 180 PRO A N 1
ATOM 1414 C CA . PRO A 1 180 ? -8.703 -5.404 6.262 1.00 95.50 180 PRO A CA 1
ATOM 1415 C C . PRO A 1 180 ? -9.506 -4.152 6.591 1.00 95.50 180 PRO A C 1
ATOM 1417 O O . PRO A 1 180 ? -9.902 -3.979 7.745 1.00 95.50 180 PRO A O 1
ATOM 1420 N N . PHE A 1 181 ? -9.766 -3.291 5.608 1.00 95.00 181 PHE A N 1
ATOM 1421 C CA . PHE A 1 181 ? -10.455 -2.029 5.854 1.00 95.00 181 PHE A CA 1
ATOM 1422 C C . PHE A 1 181 ? -11.929 -2.236 6.276 1.00 95.00 181 PHE A C 1
ATOM 1424 O O . PHE A 1 181 ? -12.272 -1.850 7.403 1.00 95.00 181 PHE A O 1
ATOM 1431 N N . PRO A 1 182 ? -12.789 -2.935 5.498 1.00 93.69 182 PRO A N 1
ATOM 1432 C CA . PRO A 1 182 ? -14.149 -3.277 5.933 1.00 93.69 182 PRO A CA 1
ATOM 1433 C C . PRO A 1 182 ? -14.170 -4.075 7.240 1.00 93.69 182 PRO A C 1
ATOM 1435 O O . PRO A 1 182 ? -15.020 -3.847 8.107 1.00 93.69 182 PRO A O 1
ATOM 1438 N N . HIS A 1 183 ? -13.201 -4.980 7.418 1.00 92.06 183 HIS A N 1
ATOM 1439 C CA . HIS A 1 183 ? -13.054 -5.758 8.643 1.00 92.06 183 HIS A CA 1
ATOM 1440 C C . HIS A 1 183 ? -12.850 -4.864 9.871 1.00 92.06 183 HIS A C 1
ATOM 1442 O O . HIS A 1 183 ? -13.557 -5.002 10.872 1.00 92.06 183 HIS A O 1
ATOM 1448 N N . GLY A 1 184 ? -11.917 -3.912 9.790 1.00 91.94 184 GLY A N 1
ATOM 1449 C CA . GLY A 1 184 ? -11.641 -2.955 10.856 1.00 91.94 184 GLY A CA 1
ATOM 1450 C C . GLY A 1 184 ? -12.868 -2.116 11.212 1.00 91.94 184 GLY A C 1
ATOM 1451 O O . GLY A 1 184 ? -13.176 -1.946 12.394 1.00 91.94 184 GLY A O 1
ATOM 1452 N N . LEU A 1 185 ? -13.622 -1.653 10.210 1.00 92.44 185 LEU A N 1
ATOM 1453 C CA . LEU A 1 185 ? -14.862 -0.904 10.434 1.00 92.44 185 LEU A CA 1
ATOM 1454 C C . LEU A 1 185 ? -15.942 -1.748 11.124 1.00 92.44 185 LEU A C 1
ATOM 1456 O O . LEU A 1 185 ? -16.594 -1.272 12.058 1.00 92.44 185 LEU A O 1
ATOM 1460 N N . LYS A 1 186 ? -16.111 -3.013 10.717 1.00 89.94 186 LYS A N 1
ATOM 1461 C CA . LYS A 1 186 ? -17.045 -3.950 11.362 1.00 89.94 186 LYS A CA 1
ATOM 1462 C C . LYS A 1 186 ? -16.694 -4.152 12.838 1.00 89.94 186 LYS A C 1
ATOM 1464 O O . LYS A 1 186 ? -17.584 -4.097 13.686 1.00 89.94 186 LYS A O 1
ATOM 1469 N N . LEU A 1 187 ? -15.408 -4.299 13.163 1.00 87.75 187 LEU A N 1
ATOM 1470 C CA . LEU A 1 187 ? -14.943 -4.427 14.549 1.00 87.75 187 LEU A CA 1
ATOM 1471 C C . LEU A 1 187 ? -15.224 -3.171 15.385 1.00 87.75 187 LEU A C 1
ATOM 1473 O O . LEU A 1 187 ? -15.589 -3.281 16.555 1.00 87.75 187 LEU A O 1
ATOM 1477 N N . LEU A 1 188 ? -15.089 -1.972 14.812 1.00 89.25 188 LEU A N 1
ATOM 1478 C CA . LEU A 1 188 ? -15.430 -0.730 15.517 1.00 89.25 188 LEU A CA 1
ATOM 1479 C C . LEU A 1 188 ? -16.923 -0.637 15.827 1.00 89.25 188 LEU A C 1
ATOM 1481 O O . LEU A 1 188 ? -17.287 -0.290 16.953 1.00 89.25 188 LEU A O 1
ATOM 1485 N N . LYS A 1 189 ? -17.782 -1.000 14.866 1.00 88.62 189 LYS A N 1
ATOM 1486 C CA . LYS A 1 189 ? -19.235 -1.059 15.077 1.00 88.62 189 LYS A CA 1
ATOM 1487 C C . LYS A 1 189 ? -19.594 -2.054 16.185 1.00 88.62 189 LYS A C 1
ATOM 1489 O O . LYS A 1 189 ? -20.331 -1.696 17.099 1.00 88.62 189 LYS A O 1
ATOM 1494 N N . GLN A 1 190 ? -18.995 -3.248 16.175 1.00 86.69 190 GLN A N 1
ATOM 1495 C CA . GLN A 1 190 ? -19.196 -4.268 17.217 1.00 86.69 190 GLN A CA 1
ATOM 1496 C C . GLN A 1 190 ? -18.758 -3.796 18.614 1.00 86.69 190 GLN A C 1
ATOM 1498 O O . GLN A 1 190 ? -19.389 -4.139 19.609 1.00 86.69 190 GLN A O 1
ATOM 1503 N N . LYS A 1 191 ? -17.726 -2.948 18.710 1.00 83.12 191 LYS A N 1
ATOM 1504 C CA . LYS A 1 191 ? -17.259 -2.350 19.976 1.00 83.12 191 LYS A CA 1
ATOM 1505 C C . LYS A 1 191 ? -18.069 -1.124 20.427 1.00 83.12 191 LYS A C 1
ATOM 1507 O O . LYS A 1 191 ? -17.577 -0.357 21.253 1.00 83.12 191 LYS A O 1
ATOM 1512 N N . LYS A 1 192 ? -19.269 -0.896 19.875 1.00 83.06 192 LYS A N 1
ATOM 1513 C CA . LYS A 1 192 ? -20.098 0.305 20.114 1.00 83.06 192 LYS A CA 1
ATOM 1514 C C . LYS A 1 192 ? -19.362 1.626 19.821 1.00 83.06 192 LYS A C 1
ATOM 1516 O O . LYS A 1 192 ? -19.693 2.667 20.374 1.00 83.06 192 LYS A O 1
ATOM 1521 N N . LYS A 1 193 ? -18.371 1.595 18.923 1.00 84.38 193 LYS A N 1
ATOM 1522 C CA . LYS A 1 193 ? -17.611 2.760 18.439 1.00 84.38 193 LYS A CA 1
ATOM 1523 C C . LYS A 1 193 ? -17.989 3.103 16.992 1.00 84.38 193 LYS A C 1
ATOM 1525 O O . LYS A 1 193 ? -17.141 3.461 16.181 1.00 84.38 193 LYS A O 1
ATOM 1530 N N . GLY A 1 194 ? -19.268 2.957 16.639 1.00 83.38 194 GLY A N 1
ATOM 1531 C CA . GLY A 1 194 ? -19.764 3.269 15.292 1.00 83.38 194 GLY A CA 1
ATOM 1532 C C . GLY A 1 194 ? -19.611 4.749 14.920 1.00 83.38 194 GLY A C 1
ATOM 1533 O O . GLY A 1 194 ? -19.356 5.069 13.765 1.00 83.38 194 GLY A O 1
ATOM 1534 N N . ASN A 1 195 ? -19.665 5.639 15.913 1.00 88.81 195 ASN A N 1
ATOM 1535 C CA . ASN A 1 195 ? -19.522 7.087 15.752 1.00 88.81 195 ASN A CA 1
ATOM 1536 C C . ASN A 1 195 ? -18.145 7.533 15.219 1.00 88.81 195 ASN A C 1
ATOM 1538 O O . ASN A 1 195 ? -18.030 8.634 14.692 1.00 88.81 195 ASN A O 1
ATOM 1542 N N . VAL A 1 196 ? -17.102 6.701 15.334 1.00 91.38 196 VAL A N 1
ATOM 1543 C CA . VAL A 1 196 ? -15.751 7.020 14.831 1.00 91.38 196 VAL A CA 1
ATOM 1544 C C . VAL A 1 196 ? -15.438 6.384 13.475 1.00 91.38 196 VAL A C 1
ATOM 1546 O O . VAL A 1 196 ? -14.325 6.535 12.984 1.00 91.38 196 VAL A O 1
ATOM 1549 N N . VAL A 1 197 ? -16.388 5.681 12.847 1.00 92.50 197 VAL A N 1
ATOM 1550 C CA . VAL A 1 197 ? -16.189 5.071 11.519 1.00 92.50 197 VAL A CA 1
ATOM 1551 C C . VAL A 1 197 ? -15.786 6.107 10.456 1.00 92.50 197 VAL A C 1
ATOM 1553 O O . VAL A 1 197 ? -14.763 5.877 9.808 1.00 92.50 197 VAL A O 1
ATOM 1556 N N . PRO A 1 198 ? -16.470 7.265 10.314 1.00 94.06 198 PRO A N 1
ATOM 1557 C CA . PRO A 1 198 ? -16.057 8.295 9.355 1.00 94.06 198 PRO A CA 1
ATOM 1558 C C . PRO A 1 198 ? -14.650 8.833 9.637 1.00 94.06 198 PRO A C 1
ATOM 1560 O O . PRO A 1 198 ? -13.871 9.055 8.716 1.00 94.06 198 PRO A O 1
ATOM 1563 N N . LEU A 1 199 ? -14.290 8.964 10.920 1.00 94.25 199 LEU A N 1
ATOM 1564 C CA . LEU A 1 199 ? -12.966 9.421 11.342 1.00 94.25 199 LEU A CA 1
ATOM 1565 C C . LEU A 1 199 ? -11.861 8.452 10.901 1.00 94.25 199 LEU A C 1
ATOM 1567 O O . LEU A 1 199 ? -10.806 8.886 10.452 1.00 94.25 199 LEU A O 1
ATOM 1571 N N . MET A 1 200 ? -12.088 7.144 11.034 1.00 94.69 200 MET A N 1
ATOM 1572 C CA . MET A 1 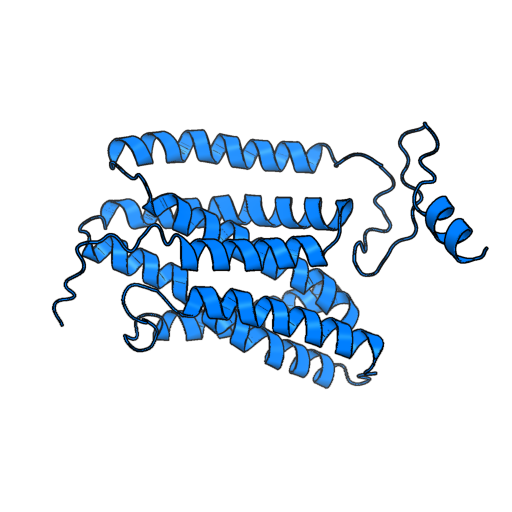200 ? -11.109 6.125 10.635 1.00 94.69 200 MET A CA 1
ATOM 1573 C C . MET A 1 200 ? -10.992 5.993 9.116 1.00 94.69 200 MET A C 1
ATOM 1575 O O . MET A 1 200 ? -9.897 5.738 8.618 1.00 94.69 200 MET A O 1
ATOM 1579 N N . TRP A 1 201 ? -12.090 6.201 8.384 1.00 94.50 201 TRP A N 1
ATOM 1580 C CA . TRP A 1 201 ? -12.059 6.265 6.923 1.00 94.50 201 TRP A CA 1
ATOM 1581 C C . TRP A 1 201 ? -11.279 7.487 6.431 1.00 94.50 201 TRP A C 1
ATOM 1583 O O . TRP A 1 201 ? -10.359 7.334 5.632 1.00 94.50 201 TRP A O 1
ATOM 1593 N N . GLY A 1 202 ? -11.555 8.670 6.993 1.00 95.75 202 GLY A N 1
ATOM 1594 C CA . GLY A 1 202 ? -10.802 9.888 6.688 1.00 95.75 202 GLY A CA 1
ATOM 1595 C C . GLY A 1 202 ? -9.313 9.749 7.009 1.00 95.75 202 GLY A C 1
ATOM 1596 O O . GLY A 1 202 ? -8.474 10.089 6.184 1.00 95.75 202 GLY A O 1
ATOM 1597 N N . LEU A 1 203 ? -8.975 9.166 8.165 1.00 95.75 203 LEU A N 1
ATOM 1598 C CA . LEU A 1 203 ? -7.586 8.923 8.558 1.00 95.75 203 LEU A CA 1
ATOM 1599 C C . LEU A 1 203 ? -6.860 8.006 7.570 1.00 95.75 203 LEU A C 1
ATOM 1601 O O . LEU A 1 203 ? -5.722 8.283 7.206 1.00 95.75 203 LEU A O 1
ATOM 1605 N N . ASN A 1 204 ? -7.507 6.925 7.132 1.00 96.94 204 ASN A N 1
ATOM 1606 C CA . ASN A 1 204 ? -6.943 6.033 6.124 1.00 96.94 204 ASN A CA 1
ATOM 1607 C C . ASN A 1 204 ? -6.683 6.769 4.798 1.00 96.94 204 ASN A C 1
ATOM 1609 O O . ASN A 1 204 ? -5.596 6.632 4.239 1.00 96.94 204 ASN A O 1
ATOM 1613 N N . GLY A 1 205 ? -7.626 7.603 4.349 1.00 96.56 205 GLY A N 1
ATOM 1614 C CA . GLY A 1 205 ? -7.462 8.433 3.153 1.00 96.56 205 GLY A CA 1
ATOM 1615 C C . GLY A 1 205 ? -6.290 9.412 3.270 1.00 96.56 205 GLY A C 1
ATOM 1616 O O . GLY A 1 205 ? -5.413 9.428 2.411 1.00 96.56 205 GLY A O 1
ATOM 1617 N N . THR A 1 206 ? -6.199 10.167 4.370 1.00 97.00 206 THR A N 1
ATOM 1618 C CA . THR A 1 206 ? -5.087 11.108 4.592 1.00 97.00 206 THR A CA 1
ATOM 1619 C C . THR A 1 206 ? -3.734 10.396 4.658 1.00 97.00 206 THR A C 1
ATOM 1621 O O . THR A 1 206 ? -2.750 10.871 4.094 1.00 97.00 206 THR A O 1
ATOM 1624 N N . MET A 1 207 ? -3.677 9.228 5.300 1.00 97.50 207 MET A N 1
ATOM 1625 C CA . MET A 1 207 ? -2.450 8.430 5.376 1.00 97.50 207 MET A CA 1
ATOM 1626 C C . MET A 1 207 ? -2.079 7.790 4.043 1.00 97.50 207 MET A C 1
ATOM 1628 O O . MET A 1 207 ? -0.900 7.563 3.808 1.00 97.50 207 MET A O 1
ATOM 1632 N N . SER A 1 208 ? -3.041 7.546 3.154 1.00 98.06 208 SER A N 1
ATOM 1633 C CA . SER A 1 208 ? -2.757 7.092 1.789 1.00 98.06 208 SER A CA 1
ATOM 1634 C C . SER A 1 208 ? -2.019 8.185 1.004 1.00 98.06 208 SER A C 1
ATOM 1636 O O . SER A 1 208 ? -0.984 7.913 0.406 1.00 98.06 208 SER A O 1
ATOM 1638 N N . ILE A 1 209 ? -2.435 9.452 1.124 1.00 97.56 209 ILE A N 1
ATOM 1639 C CA . ILE A 1 209 ? -1.694 10.584 0.530 1.00 97.56 209 ILE A CA 1
ATOM 1640 C C . ILE A 1 209 ? -0.256 10.639 1.075 1.00 97.56 209 ILE A C 1
ATOM 1642 O O . ILE A 1 209 ? 0.703 10.756 0.318 1.00 97.56 209 ILE A O 1
ATOM 1646 N N . GLY A 1 210 ? -0.080 10.506 2.394 1.00 97.62 210 GLY A N 1
ATOM 1647 C CA . GLY A 1 210 ? 1.259 10.447 2.993 1.00 97.62 210 GLY A CA 1
ATOM 1648 C C . GLY A 1 210 ? 2.073 9.243 2.503 1.00 97.62 210 GLY A C 1
ATOM 1649 O O . GLY A 1 210 ? 3.265 9.368 2.234 1.00 97.62 210 GLY A O 1
ATOM 1650 N N . GLY A 1 211 ? 1.421 8.092 2.340 1.00 97.81 211 GLY A N 1
ATOM 1651 C CA . GLY A 1 211 ? 2.021 6.846 1.874 1.00 97.81 211 GLY A CA 1
ATOM 1652 C C . GLY A 1 211 ? 2.509 6.918 0.434 1.00 97.81 211 GLY A C 1
ATOM 1653 O O . GLY A 1 211 ? 3.606 6.444 0.159 1.00 97.81 211 GLY A O 1
ATOM 1654 N N . SER A 1 212 ? 1.763 7.559 -0.472 1.00 97.56 212 SER A N 1
ATOM 1655 C CA . SER A 1 212 ? 2.208 7.737 -1.859 1.00 97.56 212 SER A CA 1
ATOM 1656 C C . SER A 1 212 ? 3.431 8.641 -1.957 1.00 97.56 212 SER A C 1
ATOM 1658 O O . SER A 1 212 ? 4.363 8.336 -2.694 1.00 97.56 212 SER A O 1
ATOM 1660 N N . VAL A 1 213 ? 3.464 9.726 -1.175 1.00 96.81 213 VAL A N 1
ATOM 1661 C CA . VAL A 1 213 ? 4.628 10.625 -1.117 1.00 96.81 213 VAL A CA 1
ATOM 1662 C C . VAL A 1 213 ? 5.833 9.894 -0.533 1.00 96.81 213 VAL A C 1
ATOM 1664 O O . VAL A 1 213 ? 6.928 9.963 -1.087 1.00 96.81 213 VAL A O 1
ATOM 1667 N N . LEU A 1 214 ? 5.629 9.139 0.550 1.00 96.94 214 LEU A N 1
ATOM 1668 C CA . LEU A 1 214 ? 6.679 8.341 1.173 1.00 96.94 214 LEU A CA 1
ATOM 1669 C C . LEU A 1 214 ? 7.226 7.267 0.220 1.00 96.94 214 LEU A C 1
ATOM 1671 O O . LEU A 1 214 ? 8.437 7.072 0.169 1.00 96.94 214 LEU A O 1
ATOM 1675 N N . ALA A 1 215 ? 6.363 6.610 -0.558 1.00 96.75 215 ALA A N 1
ATOM 1676 C CA . ALA A 1 215 ? 6.767 5.622 -1.554 1.00 96.75 215 ALA A CA 1
ATOM 1677 C C . ALA A 1 215 ? 7.690 6.229 -2.615 1.00 96.75 215 ALA A C 1
ATOM 1679 O O . ALA A 1 215 ? 8.737 5.657 -2.908 1.00 96.75 215 ALA A O 1
ATOM 1680 N N . VAL A 1 216 ? 7.344 7.414 -3.130 1.00 93.75 216 VAL A N 1
ATOM 1681 C CA . VAL A 1 216 ? 8.177 8.145 -4.096 1.00 93.75 216 VAL A CA 1
ATOM 1682 C C . VAL A 1 216 ? 9.520 8.533 -3.479 1.00 93.75 216 VAL A C 1
ATOM 1684 O O . VAL A 1 216 ? 10.553 8.247 -4.072 1.00 93.75 216 VAL A O 1
ATOM 1687 N N . ILE A 1 217 ? 9.532 9.105 -2.268 1.00 93.50 217 ILE A N 1
ATOM 1688 C CA . ILE A 1 217 ? 10.780 9.486 -1.583 1.00 93.50 217 ILE A CA 1
ATOM 1689 C C . ILE A 1 217 ? 11.700 8.272 -1.395 1.00 93.50 217 ILE A C 1
ATOM 1691 O O . ILE A 1 217 ? 12.889 8.344 -1.708 1.00 93.50 217 ILE A O 1
ATOM 1695 N N . ILE A 1 218 ? 11.166 7.152 -0.895 1.00 94.12 218 ILE A N 1
ATOM 1696 C CA . ILE A 1 218 ? 11.957 5.933 -0.680 1.00 94.12 218 ILE A CA 1
ATOM 1697 C C . ILE A 1 218 ? 12.450 5.380 -2.016 1.00 94.12 218 ILE A C 1
ATOM 1699 O O . ILE A 1 218 ? 13.614 4.996 -2.115 1.00 94.12 218 ILE A O 1
ATOM 1703 N N . SER A 1 219 ? 11.595 5.372 -3.039 1.00 91.44 219 SER A N 1
ATOM 1704 C CA . SER A 1 219 ? 11.943 4.887 -4.371 1.00 91.44 219 SER A CA 1
ATOM 1705 C C . SER A 1 219 ? 13.084 5.691 -4.998 1.00 91.44 219 SER A C 1
ATOM 1707 O O . SER A 1 219 ? 14.047 5.102 -5.479 1.00 91.44 219 SER A O 1
ATOM 1709 N N . MET A 1 220 ? 13.044 7.022 -4.893 1.00 87.56 220 MET A N 1
ATOM 1710 C CA . MET A 1 220 ? 14.109 7.893 -5.399 1.00 87.56 220 MET A CA 1
ATOM 1711 C C . MET A 1 220 ? 15.429 7.698 -4.645 1.00 87.56 220 MET A C 1
ATOM 1713 O O . MET A 1 220 ? 16.490 7.662 -5.263 1.00 87.56 220 MET A O 1
ATOM 1717 N N . LYS A 1 221 ? 15.386 7.574 -3.308 1.00 88.12 221 LYS A N 1
ATOM 1718 C CA . LYS A 1 221 ? 16.601 7.619 -2.472 1.00 88.12 221 LYS A CA 1
ATOM 1719 C C . LYS A 1 221 ? 17.260 6.281 -2.192 1.00 88.12 221 LYS A C 1
ATOM 1721 O O . LYS A 1 221 ? 18.472 6.236 -2.026 1.00 88.12 221 LYS A O 1
ATOM 1726 N N . ILE A 1 222 ? 16.479 5.217 -2.079 1.00 88.12 222 ILE A N 1
ATOM 1727 C CA . ILE A 1 222 ? 16.985 3.898 -1.673 1.00 88.12 222 ILE A CA 1
ATOM 1728 C C . ILE A 1 222 ? 16.531 2.829 -2.669 1.00 88.12 222 ILE A C 1
ATOM 1730 O O . ILE A 1 222 ? 17.253 1.871 -2.935 1.00 88.12 222 ILE A O 1
ATOM 1734 N N . GLY A 1 223 ? 15.347 3.006 -3.255 1.00 91.50 223 GLY A N 1
ATOM 1735 C CA . GLY A 1 223 ? 14.839 2.183 -4.339 1.00 91.50 223 GLY A CA 1
ATOM 1736 C C . GLY A 1 223 ? 13.444 1.625 -4.087 1.00 91.50 223 GLY A C 1
ATOM 1737 O O . GLY A 1 223 ? 13.006 1.397 -2.956 1.00 91.50 223 GLY A O 1
ATOM 1738 N N . THR A 1 224 ? 12.754 1.364 -5.187 1.00 92.44 224 THR A N 1
ATOM 1739 C CA . THR A 1 224 ? 11.390 0.836 -5.277 1.00 92.44 224 THR A CA 1
ATOM 1740 C C . THR A 1 224 ? 11.199 -0.443 -4.456 1.00 92.44 224 THR A C 1
ATOM 1742 O O . THR A 1 224 ? 10.196 -0.609 -3.765 1.00 92.44 224 THR A O 1
ATOM 1745 N N . SER A 1 225 ? 12.174 -1.354 -4.480 1.00 94.19 225 SER A N 1
ATOM 1746 C CA . SER A 1 225 ? 12.128 -2.613 -3.728 1.00 94.19 225 SER A CA 1
ATOM 1747 C C . SER A 1 225 ? 12.046 -2.389 -2.214 1.00 94.19 225 SER A C 1
ATOM 1749 O O . SER A 1 225 ? 11.361 -3.138 -1.522 1.00 94.19 225 SER A O 1
ATOM 1751 N N . TYR A 1 226 ? 12.685 -1.336 -1.691 1.00 95.50 226 TYR A N 1
ATOM 1752 C CA . TYR A 1 226 ? 12.629 -1.002 -0.265 1.00 95.50 226 TYR A CA 1
ATOM 1753 C C . TYR A 1 226 ? 11.282 -0.400 0.125 1.00 95.50 226 TYR A C 1
ATOM 1755 O O . TYR A 1 226 ? 10.760 -0.719 1.192 1.00 95.50 226 TYR A O 1
ATOM 1763 N N . ALA A 1 227 ? 10.690 0.423 -0.744 1.00 96.88 227 ALA A N 1
ATOM 1764 C CA . ALA A 1 227 ? 9.338 0.937 -0.542 1.00 96.88 227 ALA A CA 1
ATOM 1765 C C . ALA A 1 227 ? 8.314 -0.213 -0.510 1.00 96.88 227 ALA A C 1
ATOM 1767 O O . ALA A 1 227 ? 7.496 -0.290 0.412 1.00 96.88 227 ALA A O 1
ATOM 1768 N N . LEU A 1 228 ? 8.433 -1.168 -1.440 1.00 97.31 228 LEU A N 1
ATOM 1769 C CA . LEU A 1 228 ? 7.603 -2.373 -1.487 1.00 97.31 228 LEU A CA 1
ATOM 1770 C C . LEU A 1 228 ? 7.771 -3.233 -0.223 1.00 97.31 228 LEU A C 1
ATOM 1772 O O . LEU A 1 228 ? 6.784 -3.615 0.411 1.00 97.31 228 LEU A O 1
ATOM 1776 N N . ALA A 1 229 ? 9.020 -3.487 0.182 1.00 97.62 229 ALA A N 1
ATOM 1777 C CA . ALA A 1 229 ? 9.340 -4.251 1.385 1.00 97.62 229 ALA A CA 1
ATOM 1778 C C . ALA A 1 229 ? 8.808 -3.574 2.657 1.00 97.62 229 ALA A C 1
ATOM 1780 O O . ALA A 1 229 ? 8.263 -4.252 3.529 1.00 97.62 229 ALA A O 1
ATOM 1781 N N . LEU A 1 230 ? 8.903 -2.244 2.755 1.00 98.25 230 LEU A N 1
ATOM 1782 C CA . LEU A 1 230 ? 8.345 -1.485 3.872 1.00 98.25 230 LEU A CA 1
ATOM 1783 C C . LEU A 1 230 ? 6.818 -1.612 3.930 1.00 98.25 230 LEU A C 1
ATOM 1785 O O . LEU A 1 230 ? 6.265 -1.813 5.011 1.00 98.25 230 LEU A O 1
ATOM 1789 N N . GLY A 1 231 ? 6.134 -1.548 2.786 1.00 98.31 231 GLY A N 1
ATOM 1790 C CA . GLY A 1 231 ? 4.694 -1.786 2.710 1.00 98.31 231 GLY A CA 1
ATOM 1791 C C . GLY A 1 231 ? 4.312 -3.179 3.223 1.00 98.31 231 GLY A C 1
ATOM 1792 O O . GLY A 1 231 ? 3.468 -3.307 4.115 1.00 98.31 231 GLY A O 1
ATOM 1793 N N . GLY A 1 232 ? 5.004 -4.221 2.750 1.00 98.31 232 GLY A N 1
ATOM 1794 C CA . GLY A 1 232 ? 4.832 -5.594 3.237 1.00 98.31 232 GLY A CA 1
ATOM 1795 C C . GLY A 1 232 ? 5.128 -5.744 4.737 1.00 98.31 232 GLY A C 1
ATOM 1796 O O . GLY A 1 232 ? 4.376 -6.415 5.453 1.00 98.31 232 GLY A O 1
ATOM 1797 N N . LEU A 1 233 ? 6.169 -5.071 5.239 1.00 98.31 233 LEU A N 1
ATOM 1798 C CA . LEU A 1 233 ? 6.532 -5.043 6.657 1.00 98.31 233 LEU A CA 1
ATOM 1799 C C . LEU A 1 233 ? 5.446 -4.378 7.508 1.00 98.31 233 LEU A C 1
ATOM 1801 O O . LEU A 1 233 ? 5.112 -4.898 8.570 1.00 98.31 233 LEU A O 1
ATOM 1805 N N . ILE A 1 234 ? 4.847 -3.276 7.052 1.00 98.19 234 ILE A N 1
ATOM 1806 C CA . ILE A 1 234 ? 3.739 -2.621 7.762 1.00 98.19 234 ILE A CA 1
ATOM 1807 C C . ILE A 1 234 ? 2.572 -3.598 7.945 1.00 98.19 234 ILE A C 1
ATOM 1809 O O . ILE A 1 234 ? 2.063 -3.733 9.059 1.00 98.19 234 ILE A O 1
ATOM 1813 N N . TYR A 1 235 ? 2.184 -4.337 6.902 1.00 97.88 235 TYR A N 1
ATOM 1814 C CA . TYR A 1 235 ? 1.139 -5.362 7.014 1.00 97.88 235 TYR A CA 1
ATOM 1815 C C . TYR A 1 235 ? 1.512 -6.493 7.984 1.00 97.88 235 TYR A C 1
ATOM 1817 O O . TYR A 1 235 ? 0.671 -6.925 8.781 1.00 97.88 235 TYR A O 1
ATOM 1825 N N . LEU A 1 236 ? 2.782 -6.905 8.009 1.00 97.31 236 LEU A N 1
ATOM 1826 C CA . LEU A 1 236 ? 3.275 -7.914 8.945 1.00 97.31 236 LEU A CA 1
ATOM 1827 C C . LEU A 1 236 ? 3.219 -7.402 10.391 1.00 97.31 236 LEU A C 1
ATOM 1829 O O . LEU A 1 236 ? 2.757 -8.107 11.289 1.00 97.31 236 LEU A O 1
ATOM 1833 N N . LEU A 1 237 ? 3.620 -6.153 10.627 1.00 96.00 237 LEU A N 1
ATOM 1834 C CA . LEU A 1 237 ? 3.520 -5.508 11.935 1.00 96.00 237 LEU A CA 1
ATOM 1835 C C . LEU A 1 237 ? 2.058 -5.381 12.380 1.00 96.00 237 LEU A C 1
ATOM 1837 O O . LEU A 1 237 ? 1.746 -5.651 13.541 1.00 96.00 237 LEU A O 1
ATOM 1841 N N . LEU A 1 238 ? 1.135 -5.061 11.468 1.00 94.94 238 LEU A N 1
ATOM 1842 C CA . LEU A 1 238 ? -0.302 -5.066 11.755 1.00 94.94 238 LEU A CA 1
ATOM 1843 C C . LEU A 1 238 ? -0.826 -6.464 12.104 1.00 94.94 238 LEU A C 1
ATOM 1845 O O . LEU A 1 238 ? -1.738 -6.580 12.923 1.00 94.94 238 LEU A O 1
ATOM 1849 N N . PHE A 1 239 ? -0.277 -7.527 11.517 1.00 94.00 239 PHE A N 1
ATOM 1850 C CA . PHE A 1 239 ? -0.614 -8.902 11.885 1.00 94.00 239 PHE A CA 1
ATOM 1851 C C . PHE A 1 239 ? -0.090 -9.273 13.282 1.00 94.00 239 PHE A C 1
ATOM 1853 O O . PHE A 1 239 ? -0.821 -9.864 14.084 1.00 94.00 239 PHE A O 1
ATOM 1860 N N . LEU A 1 240 ? 1.164 -8.927 13.587 1.00 92.06 240 LEU A N 1
ATOM 1861 C CA . LEU A 1 240 ? 1.830 -9.273 14.846 1.00 92.06 240 LEU A CA 1
ATOM 1862 C C . LEU A 1 240 ? 1.284 -8.481 16.038 1.00 92.06 240 LEU A C 1
ATOM 1864 O O . LEU A 1 240 ? 0.996 -9.066 17.083 1.00 92.06 240 LEU A O 1
ATOM 1868 N N . PHE A 1 241 ? 1.097 -7.173 15.865 1.00 88.44 241 PHE A N 1
ATOM 1869 C CA . PHE A 1 241 ? 0.742 -6.230 16.929 1.00 88.44 241 PHE A CA 1
ATOM 1870 C C . PHE A 1 241 ? -0.703 -5.750 16.856 1.00 88.44 241 PHE A C 1
ATOM 1872 O O . PHE A 1 241 ? -1.028 -4.708 17.428 1.00 88.44 241 PHE A O 1
ATOM 1879 N N . SER A 1 242 ? -1.557 -6.480 16.131 1.00 78.75 242 SER A N 1
ATOM 1880 C CA . SER A 1 242 ? -2.850 -5.982 15.674 1.00 78.75 242 SER A CA 1
ATOM 1881 C C . SER A 1 242 ? -3.600 -5.148 16.724 1.00 78.75 242 SER A C 1
ATOM 1883 O O . SER A 1 242 ? -4.104 -5.689 17.717 1.00 78.75 242 SER A O 1
ATOM 1885 N N . PRO A 1 243 ? -3.725 -3.826 16.500 1.00 69.12 243 PRO A N 1
ATOM 1886 C CA . PRO A 1 243 ? -4.249 -2.893 17.496 1.00 69.12 243 PRO A CA 1
ATOM 1887 C C . PRO A 1 243 ? -5.734 -3.109 17.829 1.00 69.12 243 PRO A C 1
ATOM 1889 O O . PRO A 1 243 ? -6.259 -2.502 18.764 1.00 69.12 243 PRO A O 1
ATOM 1892 N N . LEU A 1 244 ? -6.431 -3.935 17.039 1.00 70.88 244 LEU A N 1
ATOM 1893 C CA . LEU A 1 244 ? -7.869 -4.174 17.136 1.00 70.88 244 LEU A CA 1
ATOM 1894 C C . LEU A 1 244 ? -8.236 -5.442 17.929 1.00 70.88 244 LEU A C 1
ATOM 1896 O O . LEU A 1 244 ? -9.357 -5.504 18.448 1.00 70.88 244 LEU A O 1
ATOM 1900 N N . TYR A 1 245 ? -7.323 -6.406 18.098 1.00 62.22 245 TYR A N 1
ATOM 1901 C CA . TYR A 1 245 ? -7.590 -7.695 18.760 1.00 62.22 245 TYR A CA 1
ATOM 1902 C C . TYR A 1 245 ? -7.158 -7.686 20.236 1.00 62.22 245 TYR A C 1
ATOM 1904 O O . TYR A 1 245 ? -6.190 -8.326 20.637 1.00 62.22 245 TYR A O 1
ATOM 1912 N N . GLU A 1 246 ? -7.883 -6.942 21.074 1.00 54.94 246 GLU A N 1
ATOM 1913 C CA . GLU A 1 246 ? -7.696 -6.992 22.531 1.00 54.94 246 GLU A CA 1
ATOM 1914 C C . GLU A 1 246 ? -8.292 -8.266 23.168 1.00 54.94 246 GLU A C 1
ATOM 1916 O O . GLU A 1 246 ? -9.155 -8.941 22.607 1.00 54.94 246 GLU A O 1
ATOM 1921 N N . LYS A 1 247 ? -7.794 -8.589 24.371 1.00 46.31 247 LYS A N 1
ATOM 1922 C CA . LYS A 1 247 ? -7.859 -9.885 25.077 1.00 46.31 247 LYS A CA 1
ATOM 1923 C C . LYS A 1 247 ? -9.278 -10.457 25.296 1.00 46.31 247 LYS A C 1
ATOM 1925 O O . LYS A 1 247 ? -9.397 -11.683 25.345 1.00 46.31 247 LYS A O 1
ATOM 1930 N N . ASN A 1 248 ? -10.327 -9.630 25.327 1.00 39.62 248 ASN A N 1
ATOM 1931 C CA . ASN A 1 248 ? -11.695 -9.988 25.750 1.00 39.62 248 ASN A CA 1
ATOM 1932 C C . ASN A 1 248 ? -12.660 -10.261 24.583 1.00 39.62 248 ASN A C 1
ATOM 1934 O O . ASN A 1 248 ? -13.740 -9.685 24.489 1.00 39.62 248 ASN A O 1
ATOM 1938 N N . TRP A 1 249 ? -12.258 -11.134 23.668 1.00 46.34 249 TRP A N 1
ATOM 1939 C CA . TRP A 1 249 ? -13.066 -11.527 22.518 1.00 46.34 249 TRP A CA 1
ATOM 1940 C C . TRP A 1 249 ? -13.878 -12.792 22.838 1.00 46.34 249 TRP A C 1
ATOM 1942 O O . TRP A 1 249 ? -13.338 -13.896 22.786 1.00 46.34 249 TRP A O 1
ATOM 1952 N N . LYS A 1 250 ? -15.168 -12.627 23.157 1.00 36.66 250 LYS A N 1
ATOM 1953 C CA . LYS A 1 250 ? -16.205 -13.630 22.872 1.00 36.66 250 LYS A CA 1
ATOM 1954 C C . LYS A 1 250 ? -16.974 -13.114 21.659 1.00 36.66 250 LYS A C 1
ATOM 1956 O O . LYS A 1 250 ? -17.647 -12.093 21.756 1.00 36.66 250 LYS A O 1
ATOM 1961 N N . VAL A 1 251 ? -16.834 -13.777 20.516 1.00 46.66 251 VAL A N 1
ATOM 1962 C CA . VAL A 1 251 ? -17.805 -13.615 19.420 1.00 46.66 251 VAL A CA 1
ATOM 1963 C C . VAL A 1 251 ? -19.007 -14.391 19.889 1.00 46.66 251 VAL A C 1
ATOM 1965 O O . VAL A 1 251 ? -18.912 -15.607 20.039 1.00 46.66 251 VAL A O 1
ATOM 1968 N N . SER A 1 252 ? -20.096 -13.706 20.201 1.00 30.61 252 SER A N 1
ATOM 1969 C CA . SER A 1 252 ? -21.382 -14.377 20.105 1.00 30.61 252 SER A CA 1
ATOM 1970 C C . SER A 1 252 ? -21.592 -14.737 18.626 1.00 30.61 252 SER A C 1
ATOM 1972 O O . SER A 1 252 ? -21.284 -13.879 17.787 1.00 30.61 252 SER A O 1
ATOM 1974 N N . PRO A 1 253 ? -21.997 -15.985 18.329 1.00 40.72 253 PRO A N 1
ATOM 1975 C CA . PRO A 1 253 ? -22.207 -16.475 16.968 1.00 40.72 253 PRO A CA 1
ATOM 1976 C C . PRO A 1 253 ? -23.123 -15.564 16.145 1.00 40.72 253 PRO A C 1
ATOM 1978 O O . PRO A 1 253 ? -24.010 -14.913 16.745 1.00 40.72 253 PRO A O 1
#

InterPro domains:
  IPR036259 MFS transporter superfamily [SSF103473] (50-248)

Radius of gyration: 20.27 Å; chains: 1; bounding box: 62×40×52 Å

Secondary structure (DSSP, 8-state):
-HHHHHHHHTT--BTTTB--PPPBTTB--TT--BSSPPHHHHHHHHHHHHHHHHHHHHHHHHTT-SSHHHHHHHHHHHHHHHHHHHHHHHHHHHS-HHHHHHHHHHHHHHHHHHHHHHTT-GGGEETTEETHHHHHHHHHHHHHHHHHHHHHH-----HHHHHHHHHHHHHHHHHHHHSHHHHHHHHHHHTT-GGGHHHHHHHHHHHHHHHHHHHHHHHHHT-HHHHHHHHHHHHHHHHHS-TT--S------

Organism: NCBI:txid412755

pLDDT: mean 87.1, std 15.57, range [30.61, 98.5]

Foldseek 3Di:
DVVVVVVVQQDPVPVPQFDPGDADLFQNCPPRRGLDDDVVLVVLLVVLVVVCCVPQVVVCVVLVPDQLLLLLLLLLLLVLLQLLLQLSLLCLLLVHSVVSNVLLCCLLVLLLVQLQVCLPPPVQDDPLFGNLLLVLLVLLVVLVVVSVCCSPPNDDPDSVVSSVVSNVSRSPNSSSSNRSLSVSQVLCVVVVNNVCNVVSVVSSVSSNSSNNSVSNRCCNNPGSVVSSNVSSVSSVCCRVVVSRRDDDDDPPD

Sequence (253 aa):
QLTLASERTNQIDIGSGLNLSPTTDNSPYFFDFKSGIESNLLILLAGVALISLIFFRPAFRRNKLKRSPFFFIGLGLGFMLIEISLLQKFTLLLGHPTRSFIVILIALLTGGGLGSLVGGWPKFRFKKKYLPLVFISILTIVDFVLIETILYNVRISSLANRILVSFVLLVPLGFFMGMPFPHGLKLLKQKKKGNVVPLMWGLNGTMSIGGSVLAVIISMKIGTSYALALGGLIYLLLFLFSPLYEKNWKVSP